Protein AF-A0A5R8K8R2-F1 (afdb_monomer_lite)

Radius of gyration: 22.3 Å; chains: 1; bounding box: 43×57×86 Å

Foldseek 3Di:
DDDDDPPPPPPPPPVDDPVADPLLVVLLCCLCVPPVLVVLLVCLLVLLCVLLVVLLVDDDVVVVVSVVVNLVSLLCSLLVVLLVCLLPLPCPVLPPVCLVVCVVVPDALLRNLVSNLVSSLVSSVVSLVSNVVSLVSCCVSPVPPSVLVVQLSVVSSVLSSLSNLQSLLSNLDDSVSSVVVVVVCVVVSVVVSVVSNVLSVVLVVQPPDPVSVVSVVVSVVVSCCVSVVSNVVSSVNSRVSVVVSSVVD

pLDDT: mean 80.62, std 13.88, range [40.22, 96.69]

Secondary structure (DSSP, 8-state):
---------------S-TTS-HHHHHHHHHHHHSHHHHHHHHHHHHHHHHHHHHHTTS-HHHHHHHHHHHHHHHHHHHHHHHHHHHHS--STTT-TTTHHHHHHTT--HHHHHHHHHHHHHHHHHHHHHHHHHHHHHHHHHH---HHHHHHHHHHHHHHHHHHHHHHHHHHTS-HHHHHHHHHHHHHHHHHHHHHHHHHHHHHHHHTTSTTHHHHHHHHHHHHHHHHHHHHHHHHHHHHHHHHHHHHH-

Sequence (249 aa):
MRKSETASTAVRGEDFGDWLSPVLVKEFRQGLRGHWFAWVFVWVSLSMAFLVGFRGLVGEEMRARLDWAYWLNMGLVLHGAPLVKGMLAIDEDLDESRLPLLRMAGYSADWLLGCKWVSMMVQAVLLGSAMLPYALARYYTGGVDLVKELMMMGWMVFGVAAVAGVANWMMTMTVSGRVVMGVLLLIFVPLFEGLLMLTVNALMAGTGGGAGLWEFLAYVAMWLVGIGVLFVFCMSVGAAKYDSNLRVS

Organism: NCBI:txid2576071

Structure (mmCIF, N/CA/C/O backbone):
data_AF-A0A5R8K8R2-F1
#
_entry.id   AF-A0A5R8K8R2-F1
#
loop_
_atom_site.group_PDB
_atom_site.id
_atom_site.type_symbol
_atom_site.label_atom_id
_atom_site.label_alt_id
_atom_site.label_comp_id
_atom_site.label_asym_id
_atom_site.label_entity_id
_atom_site.label_seq_id
_atom_site.pdbx_PDB_ins_code
_atom_site.Cartn_x
_atom_site.Cartn_y
_atom_site.Cartn_z
_atom_site.occupancy
_atom_site.B_iso_or_equiv
_atom_site.auth_seq_id
_atom_site.auth_comp_id
_atom_site.auth_asym_id
_atom_site.auth_atom_id
_atom_site.pdbx_PDB_model_num
ATOM 1 N N . MET A 1 1 ? 2.309 -34.844 58.523 1.00 41.12 1 MET A N 1
ATOM 2 C CA . MET A 1 1 ? 3.414 -34.652 57.558 1.00 41.12 1 MET A CA 1
ATOM 3 C C . MET A 1 1 ? 2.841 -34.740 56.151 1.00 41.12 1 MET A C 1
ATOM 5 O O . MET A 1 1 ? 2.582 -35.837 55.675 1.00 41.12 1 MET A O 1
ATOM 9 N N . ARG A 1 2 ? 2.518 -33.595 55.536 1.00 40.22 2 ARG A N 1
ATOM 10 C CA . ARG A 1 2 ? 1.932 -33.523 54.189 1.00 40.22 2 ARG A CA 1
ATOM 11 C C . ARG A 1 2 ? 3.048 -33.113 53.231 1.00 40.22 2 ARG A C 1
ATOM 13 O O . ARG A 1 2 ? 3.692 -32.094 53.449 1.00 40.22 2 ARG A O 1
ATOM 20 N N . LYS A 1 3 ? 3.314 -33.982 52.260 1.00 42.72 3 LYS A N 1
ATOM 21 C CA . LYS A 1 3 ? 4.352 -33.867 51.233 1.00 42.72 3 LYS A CA 1
ATOM 22 C C . LYS A 1 3 ? 4.234 -32.504 50.539 1.00 42.72 3 LYS A C 1
ATOM 24 O O . LYS A 1 3 ? 3.162 -32.163 50.051 1.00 42.72 3 LYS A O 1
ATOM 29 N N . SER A 1 4 ? 5.320 -31.741 50.536 1.00 45.06 4 SER A N 1
ATOM 30 C CA . SER A 1 4 ? 5.468 -30.515 49.759 1.00 45.06 4 SER A CA 1
ATOM 31 C C . SER A 1 4 ? 5.485 -30.871 48.274 1.00 45.06 4 SER A C 1
ATOM 33 O O . SER A 1 4 ? 6.473 -31.418 47.781 1.00 45.06 4 SER A O 1
ATOM 35 N N . GLU A 1 5 ? 4.394 -30.586 47.567 1.00 45.69 5 GLU A N 1
ATOM 36 C CA . GLU A 1 5 ? 4.410 -30.501 46.111 1.00 45.69 5 GLU A CA 1
ATOM 37 C C . GLU A 1 5 ? 5.218 -29.262 45.733 1.00 45.69 5 GLU A C 1
ATOM 39 O O . GLU A 1 5 ? 4.770 -28.122 45.837 1.00 45.69 5 GLU A O 1
ATOM 44 N N . THR A 1 6 ? 6.466 -29.504 45.350 1.00 45.81 6 THR A N 1
ATOM 45 C CA . THR A 1 6 ? 7.286 -28.568 44.596 1.00 45.81 6 THR A CA 1
ATOM 46 C C . THR A 1 6 ? 6.542 -28.236 43.311 1.00 45.81 6 THR A C 1
ATOM 48 O O . THR A 1 6 ? 6.551 -29.020 42.361 1.00 45.81 6 THR A O 1
ATOM 51 N N . ALA A 1 7 ? 5.871 -27.085 43.305 1.00 42.50 7 ALA A N 1
ATOM 52 C CA . ALA A 1 7 ? 5.387 -26.454 42.096 1.00 42.50 7 ALA A CA 1
ATOM 53 C C . ALA A 1 7 ? 6.591 -26.277 41.168 1.00 42.50 7 ALA A C 1
ATOM 55 O O . ALA A 1 7 ? 7.457 -25.434 41.394 1.00 42.50 7 ALA A O 1
ATOM 56 N N . SER A 1 8 ? 6.662 -27.127 40.146 1.00 40.44 8 SER A N 1
ATOM 57 C CA . SER A 1 8 ? 7.478 -26.886 38.971 1.00 40.44 8 SER A CA 1
ATOM 58 C C . SER A 1 8 ? 6.921 -25.617 38.335 1.00 40.44 8 SER A C 1
ATOM 60 O O . SER A 1 8 ? 5.926 -25.643 37.612 1.00 40.44 8 SER A O 1
ATOM 62 N N . THR A 1 9 ? 7.501 -24.474 38.694 1.00 46.47 9 THR A N 1
ATOM 63 C CA . THR A 1 9 ? 7.361 -23.235 37.940 1.00 46.47 9 THR A CA 1
ATOM 64 C C . THR A 1 9 ? 7.926 -23.518 36.565 1.00 46.47 9 THR A C 1
ATOM 66 O O . THR A 1 9 ? 9.137 -23.496 36.352 1.00 46.47 9 THR A O 1
ATOM 69 N N . ALA A 1 10 ? 7.016 -23.871 35.661 1.00 42.25 10 ALA A N 1
ATOM 70 C CA . ALA A 1 10 ? 7.250 -23.928 34.241 1.00 42.25 10 ALA A CA 1
ATOM 71 C C . ALA A 1 10 ? 8.020 -22.669 33.842 1.00 42.25 10 ALA A C 1
ATOM 73 O O . ALA A 1 10 ? 7.560 -21.549 34.078 1.00 42.25 10 ALA A O 1
ATOM 74 N N . VAL A 1 11 ? 9.203 -22.880 33.276 1.00 44.34 11 VAL A N 1
ATOM 75 C CA . VAL A 1 11 ? 9.961 -21.863 32.559 1.00 44.34 11 VAL A CA 1
ATOM 76 C C . VAL A 1 11 ? 9.020 -21.327 31.481 1.00 44.34 11 VAL A C 1
ATOM 78 O O . VAL A 1 11 ? 8.803 -21.966 30.453 1.00 44.34 11 VAL A O 1
ATOM 81 N N . ARG A 1 12 ? 8.365 -20.196 31.766 1.00 46.16 12 ARG A N 1
ATOM 82 C CA . ARG A 1 12 ? 7.684 -19.390 30.757 1.00 46.16 12 ARG A CA 1
ATOM 83 C C . ARG A 1 12 ? 8.790 -18.947 29.815 1.00 46.16 12 ARG A C 1
ATOM 85 O O . ARG A 1 12 ? 9.590 -18.104 30.195 1.00 46.16 12 ARG A O 1
ATOM 92 N N . GLY A 1 13 ? 8.873 -19.583 28.650 1.00 42.72 13 GLY A N 1
ATOM 93 C CA . GLY A 1 13 ? 9.779 -19.166 27.592 1.00 42.72 13 GLY A CA 1
ATOM 94 C C . GLY A 1 13 ? 9.571 -17.681 27.327 1.00 42.72 13 GLY A C 1
ATOM 95 O O . GLY A 1 13 ? 8.481 -17.259 26.933 1.00 42.72 13 GLY A O 1
ATOM 96 N N . GLU A 1 14 ? 10.602 -16.895 27.608 1.00 49.88 14 GLU A N 1
ATOM 97 C CA . GLU A 1 14 ? 10.742 -15.501 27.201 1.00 49.88 14 GLU A CA 1
ATOM 98 C C . GLU A 1 14 ? 10.943 -15.481 25.674 1.00 49.88 14 GLU A C 1
ATOM 100 O O . GLU A 1 14 ? 12.023 -15.212 25.165 1.00 49.88 14 GLU A O 1
ATOM 105 N N . ASP A 1 15 ? 9.914 -15.872 24.914 1.00 55.25 15 ASP A N 1
ATOM 106 C CA . ASP A 1 15 ? 10.028 -16.071 23.459 1.00 55.25 15 ASP A CA 1
ATOM 107 C C . ASP A 1 15 ? 10.110 -14.742 22.677 1.00 55.25 15 ASP A C 1
ATOM 109 O O . ASP A 1 15 ? 10.369 -14.742 21.474 1.00 55.25 15 ASP A O 1
ATOM 113 N N . PHE A 1 16 ? 9.891 -13.598 23.334 1.00 55.84 16 PHE A N 1
ATOM 114 C CA . PHE A 1 16 ? 10.023 -12.260 22.755 1.00 55.84 16 PHE A CA 1
ATOM 115 C C . PHE A 1 16 ? 10.649 -11.333 23.792 1.00 55.84 16 PHE A C 1
ATOM 117 O O . PHE A 1 16 ? 10.247 -11.356 24.950 1.00 55.84 16 PHE A O 1
ATOM 124 N N . GLY A 1 17 ? 11.627 -10.524 23.379 1.00 56.94 17 GLY A N 1
ATOM 125 C CA . GLY A 1 17 ? 12.256 -9.572 24.292 1.00 56.94 17 GLY A CA 1
ATOM 126 C C . GLY A 1 17 ? 11.253 -8.534 24.800 1.00 56.94 17 GLY A C 1
ATOM 127 O O . GLY A 1 17 ? 10.351 -8.136 24.062 1.00 56.94 17 GLY A O 1
ATOM 128 N N . ASP A 1 18 ? 11.471 -8.040 26.020 1.00 61.03 18 ASP A N 1
ATOM 129 C CA . ASP A 1 18 ? 10.615 -7.067 26.729 1.00 61.03 18 ASP A CA 1
ATOM 130 C C . ASP A 1 18 ? 10.337 -5.754 25.960 1.00 61.03 18 ASP A C 1
ATOM 132 O O . ASP A 1 18 ? 9.507 -4.944 26.367 1.00 61.03 18 ASP A O 1
ATOM 136 N N . TRP A 1 19 ? 11.015 -5.532 24.830 1.00 68.56 19 TRP A N 1
ATOM 137 C CA . TRP A 1 19 ? 10.848 -4.379 23.945 1.00 68.56 19 TRP A CA 1
ATOM 138 C C . TRP A 1 19 ? 9.644 -4.478 22.993 1.00 68.56 19 TRP A C 1
ATOM 140 O O . TRP A 1 19 ? 9.207 -3.455 22.465 1.00 68.56 19 TRP A O 1
ATOM 150 N N . LEU A 1 20 ? 9.096 -5.676 22.758 1.00 67.31 20 LEU A N 1
ATOM 151 C CA . LEU A 1 20 ? 7.933 -5.882 21.890 1.00 67.31 20 LEU A CA 1
ATOM 152 C C . LEU A 1 20 ? 6.682 -6.126 22.728 1.00 67.31 20 LEU A C 1
ATOM 154 O O . LEU A 1 20 ? 6.610 -7.076 23.505 1.00 67.31 20 LEU A O 1
ATOM 158 N N . SER A 1 21 ? 5.663 -5.282 22.549 1.00 78.31 21 SER A N 1
ATOM 159 C CA . SER A 1 21 ? 4.443 -5.423 23.337 1.00 78.31 21 SER A CA 1
ATOM 160 C C . SER A 1 21 ? 3.758 -6.766 23.046 1.00 78.31 21 SER A C 1
ATOM 162 O O . SER A 1 21 ? 3.665 -7.175 21.882 1.00 78.31 21 SER A O 1
ATOM 164 N N . PRO A 1 22 ? 3.222 -7.457 24.068 1.00 79.69 22 PRO A N 1
ATOM 165 C CA . PRO A 1 22 ? 2.520 -8.726 23.870 1.00 79.69 22 PRO A CA 1
ATOM 166 C C . PRO A 1 22 ? 1.362 -8.622 22.865 1.00 79.69 22 PRO A C 1
ATOM 168 O O . PRO A 1 22 ? 1.080 -9.568 22.130 1.00 79.69 22 PRO A O 1
ATOM 171 N N . VAL A 1 23 ? 0.725 -7.446 22.795 1.00 79.81 23 VAL A N 1
ATOM 172 C CA . VAL A 1 23 ? -0.330 -7.120 21.825 1.00 79.81 23 VAL A CA 1
ATOM 173 C C . VAL A 1 23 ? 0.222 -7.111 20.401 1.00 79.81 23 VAL A C 1
ATOM 175 O O . VAL A 1 23 ? -0.340 -7.765 19.526 1.00 79.81 23 VAL A O 1
ATOM 178 N N . LEU A 1 24 ? 1.354 -6.445 20.165 1.00 82.00 24 LEU A N 1
ATOM 179 C CA . LEU A 1 24 ? 1.984 -6.403 18.847 1.00 82.00 24 LEU A CA 1
ATOM 180 C C . LEU A 1 24 ? 2.445 -7.795 18.396 1.00 82.00 24 LEU A C 1
ATOM 182 O O . LEU A 1 24 ? 2.215 -8.183 17.253 1.00 82.00 24 LEU A O 1
ATOM 186 N N . VAL A 1 25 ? 3.022 -8.584 19.306 1.00 83.88 25 VAL A N 1
ATOM 187 C CA . VAL A 1 25 ? 3.425 -9.973 19.029 1.00 83.88 25 VAL A CA 1
ATOM 188 C C . VAL A 1 25 ? 2.222 -10.832 18.642 1.00 83.88 25 VAL A C 1
ATOM 190 O O . VAL A 1 25 ? 2.309 -11.639 17.710 1.00 83.88 25 VAL A O 1
ATOM 193 N N . LYS A 1 26 ? 1.090 -10.667 19.336 1.00 84.19 26 LYS A N 1
ATOM 194 C CA . LYS A 1 26 ? -0.163 -11.352 18.998 1.00 84.19 26 LYS A CA 1
ATOM 195 C C . LYS A 1 26 ? -0.625 -10.968 17.591 1.00 84.19 26 LYS A C 1
ATOM 197 O O . LYS A 1 26 ? -0.875 -11.865 16.789 1.00 84.19 26 LYS A O 1
ATOM 202 N N . GLU A 1 27 ? -0.670 -9.676 17.276 1.00 84.56 27 GLU A N 1
ATOM 203 C CA . GLU A 1 27 ? -1.100 -9.160 15.968 1.00 84.56 27 GLU A CA 1
ATOM 204 C C . GLU A 1 27 ? -0.171 -9.601 14.827 1.00 84.56 27 GLU A C 1
ATOM 206 O O . GLU A 1 27 ? -0.636 -9.973 13.747 1.00 84.56 27 GLU A O 1
ATOM 211 N N . PHE A 1 28 ? 1.146 -9.630 15.051 1.00 83.69 28 PHE A N 1
ATOM 212 C CA . PHE A 1 28 ? 2.112 -10.178 14.092 1.00 83.69 28 PHE A CA 1
ATOM 213 C C . PHE A 1 28 ? 1.885 -11.666 13.864 1.00 83.69 28 PHE A C 1
ATOM 215 O O . PHE A 1 28 ? 1.833 -12.131 12.725 1.00 83.69 28 PHE A O 1
ATOM 222 N N . ARG A 1 29 ? 1.710 -12.424 14.948 1.00 84.88 29 ARG A N 1
ATOM 223 C CA . ARG A 1 29 ? 1.473 -13.864 14.875 1.00 84.88 29 ARG A CA 1
ATOM 224 C C . ARG A 1 29 ? 0.170 -14.174 14.149 1.00 84.88 29 ARG A C 1
ATOM 226 O O . ARG A 1 29 ? 0.174 -15.049 13.291 1.00 84.88 29 ARG A O 1
ATOM 233 N N . GLN A 1 30 ? -0.915 -13.472 14.465 1.00 81.12 30 GLN A N 1
ATOM 234 C CA . GLN A 1 30 ? -2.199 -13.626 13.776 1.00 81.12 30 GLN A CA 1
ATOM 235 C C . GLN A 1 30 ? -2.087 -13.220 12.303 1.00 81.12 30 GLN A C 1
ATOM 237 O O . GLN A 1 30 ? -2.585 -13.928 11.430 1.00 81.12 30 GLN A O 1
ATOM 242 N N . GLY A 1 31 ? -1.364 -12.136 12.017 1.00 78.31 31 GLY A N 1
ATOM 243 C CA . GLY A 1 31 ? -1.109 -11.662 10.662 1.00 78.31 31 GLY A CA 1
ATOM 244 C C . GLY A 1 31 ? -0.341 -12.656 9.790 1.00 78.31 31 GLY A C 1
ATOM 245 O O . GLY A 1 31 ? -0.742 -12.882 8.652 1.00 78.31 31 GLY A O 1
ATOM 246 N N . LEU A 1 32 ? 0.721 -13.265 10.329 1.00 81.12 32 LEU A N 1
ATOM 247 C CA . LEU A 1 32 ? 1.625 -14.162 9.595 1.00 81.12 32 LEU A CA 1
ATOM 248 C C . LEU A 1 32 ? 1.179 -15.627 9.590 1.00 81.12 32 LEU A C 1
ATOM 250 O O . LEU A 1 32 ? 1.420 -16.332 8.615 1.00 81.12 32 LEU A O 1
ATOM 254 N N . ARG A 1 33 ? 0.537 -16.107 10.665 1.00 79.50 33 ARG A N 1
ATOM 255 C CA . ARG A 1 33 ? 0.021 -17.489 10.746 1.00 79.50 33 ARG A CA 1
ATOM 256 C C . ARG A 1 33 ? -1.367 -17.646 10.130 1.00 79.50 33 ARG A C 1
ATOM 258 O O . ARG A 1 33 ? -1.874 -18.763 10.054 1.00 79.50 33 ARG A O 1
ATOM 265 N N . GLY A 1 34 ? -2.001 -16.553 9.712 1.00 76.44 34 GLY A N 1
ATOM 266 C CA . GLY A 1 34 ? -3.272 -16.613 9.007 1.00 76.44 34 GLY A CA 1
ATOM 267 C C . GLY A 1 34 ? -3.107 -17.305 7.655 1.00 76.44 34 GLY A C 1
ATOM 268 O O . GLY A 1 34 ? -2.309 -16.866 6.830 1.00 76.44 34 GLY A O 1
ATOM 269 N N . HIS A 1 35 ? -3.914 -18.337 7.393 1.00 80.19 35 HIS A N 1
ATOM 270 C CA . HIS A 1 35 ? -3.960 -19.018 6.091 1.00 80.19 35 HIS A CA 1
ATOM 271 C C . HIS A 1 35 ? -4.152 -18.028 4.928 1.00 80.19 35 HIS A C 1
ATOM 273 O O . HIS A 1 35 ? -3.597 -18.223 3.854 1.00 80.19 35 HIS A O 1
ATOM 279 N N . TRP A 1 36 ? -4.872 -16.924 5.165 1.00 82.19 36 TRP A N 1
ATOM 280 C CA . TRP A 1 36 ? -5.017 -15.817 4.218 1.00 82.19 36 TRP A CA 1
ATOM 281 C C . TRP A 1 36 ? -3.675 -15.251 3.732 1.00 82.19 36 TRP A C 1
ATOM 283 O O . TRP A 1 36 ? -3.477 -15.097 2.531 1.00 82.19 36 TRP A O 1
ATOM 293 N N . PHE A 1 37 ? -2.736 -14.970 4.642 1.00 85.25 37 PHE A N 1
ATOM 294 C CA . PHE A 1 37 ? -1.440 -14.405 4.265 1.00 85.25 37 PHE A CA 1
ATOM 295 C C . PHE A 1 37 ? -0.624 -15.395 3.431 1.00 85.25 37 PHE A C 1
ATOM 297 O O . PHE A 1 37 ? -0.046 -15.005 2.422 1.00 85.25 37 PHE A O 1
ATOM 304 N N . ALA A 1 38 ? -0.645 -16.681 3.796 1.00 89.50 38 ALA A N 1
ATOM 305 C CA . ALA A 1 38 ? 0.006 -17.727 3.013 1.00 89.50 38 ALA A CA 1
ATOM 306 C C . ALA A 1 38 ? -0.551 -17.800 1.579 1.00 89.50 38 ALA A C 1
ATOM 308 O O . ALA A 1 38 ? 0.225 -17.860 0.627 1.00 89.50 38 ALA A O 1
ATOM 309 N N . TRP A 1 39 ? -1.876 -17.717 1.407 1.00 90.94 39 TRP A N 1
ATOM 310 C CA . TRP A 1 39 ? -2.501 -17.684 0.080 1.00 90.94 39 TRP A CA 1
ATOM 311 C C . TRP A 1 39 ? -2.089 -16.461 -0.741 1.00 90.94 39 TRP A C 1
ATOM 313 O O . TRP A 1 39 ? -1.735 -16.612 -1.908 1.00 90.94 39 TRP A O 1
ATOM 323 N N . VAL A 1 40 ? -2.082 -15.267 -0.138 1.00 91.69 40 VAL A N 1
ATOM 324 C CA . VAL A 1 40 ? -1.637 -14.033 -0.811 1.00 91.69 40 VAL A CA 1
ATOM 325 C C . VAL A 1 40 ? -0.162 -14.120 -1.205 1.00 91.69 40 VAL A C 1
ATOM 327 O O . VAL A 1 40 ? 0.199 -13.738 -2.317 1.00 91.69 40 VAL A O 1
ATOM 330 N N . PHE A 1 41 ? 0.685 -14.660 -0.328 1.00 91.75 41 PHE A N 1
ATOM 331 C CA . PHE A 1 41 ? 2.112 -14.830 -0.590 1.00 91.75 41 PHE A CA 1
ATOM 332 C C . PHE A 1 41 ? 2.360 -15.786 -1.764 1.00 91.75 41 PHE A C 1
ATOM 334 O O . PHE A 1 41 ? 3.065 -15.438 -2.709 1.00 91.75 41 PHE A O 1
ATOM 341 N N . VAL A 1 42 ? 1.716 -16.959 -1.753 1.00 94.38 42 VAL A N 1
ATOM 342 C CA . VAL A 1 42 ? 1.799 -17.933 -2.853 1.00 94.38 42 VAL A CA 1
ATOM 343 C C . VAL A 1 42 ? 1.265 -17.335 -4.155 1.00 94.38 42 VAL A C 1
ATOM 345 O O . VAL A 1 42 ? 1.894 -17.493 -5.202 1.00 94.38 42 VAL A O 1
ATOM 348 N N . TRP A 1 43 ? 0.144 -16.612 -4.100 1.00 94.19 43 TRP A N 1
ATOM 349 C CA . TRP A 1 43 ? -0.417 -15.920 -5.260 1.00 94.19 43 TRP A CA 1
ATOM 350 C C . TRP A 1 43 ? 0.569 -14.916 -5.862 1.00 94.19 43 TRP A C 1
ATOM 352 O O . TRP A 1 43 ? 0.777 -14.927 -7.076 1.00 94.19 43 TRP A O 1
ATOM 362 N N . VAL A 1 44 ? 1.210 -14.081 -5.037 1.00 94.25 44 VAL A N 1
ATOM 363 C CA . VAL A 1 44 ? 2.242 -13.132 -5.490 1.00 94.25 44 VAL A CA 1
ATOM 364 C C . VAL A 1 44 ? 3.381 -13.859 -6.171 1.00 94.25 44 VAL A C 1
ATOM 366 O O . VAL A 1 44 ? 3.707 -13.528 -7.306 1.00 94.25 44 VAL A O 1
ATOM 369 N N . SER A 1 45 ? 3.958 -14.870 -5.524 1.00 94.94 45 SER A N 1
ATOM 370 C CA . SER A 1 45 ? 5.111 -15.574 -6.085 1.00 94.94 45 SER A CA 1
ATOM 371 C C . SER A 1 45 ? 4.777 -16.242 -7.421 1.00 94.94 45 SER A C 1
ATOM 373 O O . SER A 1 45 ? 5.543 -16.129 -8.378 1.00 94.94 45 SER A O 1
ATOM 375 N N . LEU A 1 46 ? 3.618 -16.902 -7.523 1.00 96.69 46 LEU A N 1
ATOM 376 C CA . LEU A 1 46 ? 3.203 -17.572 -8.757 1.00 96.69 46 LEU A CA 1
ATOM 377 C C . LEU A 1 46 ? 2.845 -16.579 -9.864 1.00 96.69 46 LEU A C 1
ATOM 379 O O . LEU A 1 46 ? 3.297 -16.742 -10.996 1.00 96.69 46 LEU A O 1
ATOM 383 N N . SER A 1 47 ? 2.060 -15.545 -9.553 1.00 96.19 47 SER A N 1
ATOM 384 C CA . SER A 1 47 ? 1.651 -14.553 -10.553 1.00 96.19 47 SER A CA 1
ATOM 385 C C . SER A 1 47 ? 2.834 -13.722 -11.050 1.00 96.19 47 SER A C 1
ATOM 387 O O . SER A 1 47 ? 2.954 -13.515 -12.255 1.00 96.19 47 SER A O 1
ATOM 389 N N . MET A 1 48 ? 3.766 -13.339 -10.174 1.00 95.38 48 MET A N 1
ATOM 390 C CA . MET A 1 48 ? 4.998 -12.644 -10.561 1.00 95.38 48 MET A CA 1
ATOM 391 C C . MET A 1 48 ? 5.914 -13.532 -11.404 1.00 95.38 48 MET A C 1
ATOM 393 O O . MET A 1 48 ? 6.396 -13.092 -12.449 1.00 95.38 48 MET A O 1
ATOM 397 N N . ALA A 1 49 ? 6.105 -14.796 -11.007 1.00 94.69 49 ALA A N 1
ATOM 398 C CA . ALA A 1 49 ? 6.879 -15.754 -11.796 1.00 94.69 49 ALA A CA 1
ATOM 399 C C . ALA A 1 49 ? 6.282 -15.937 -13.195 1.00 94.69 49 ALA A C 1
ATOM 40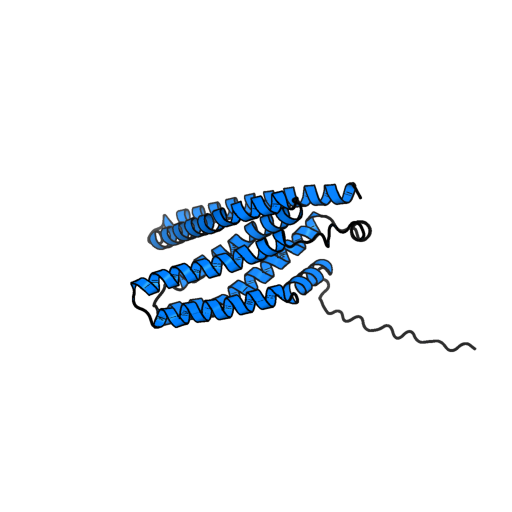1 O O . ALA A 1 49 ? 7.014 -15.930 -14.185 1.00 94.69 49 ALA A O 1
ATOM 402 N N . PHE A 1 50 ? 4.956 -16.049 -13.282 1.00 95.25 50 PHE A N 1
ATOM 403 C CA . PHE A 1 50 ? 4.246 -16.177 -14.547 1.00 95.25 50 PHE A CA 1
ATOM 404 C C . PHE A 1 50 ? 4.408 -14.929 -15.424 1.00 95.25 50 PHE A C 1
ATOM 406 O O . PHE A 1 50 ? 4.796 -15.050 -16.585 1.00 95.25 50 PHE A O 1
ATOM 413 N N . LEU A 1 51 ? 4.170 -13.734 -14.874 1.00 94.50 51 LEU A N 1
ATOM 414 C CA . LEU A 1 51 ? 4.256 -12.477 -15.621 1.00 94.50 51 LEU A CA 1
ATOM 415 C C . LEU A 1 51 ? 5.673 -12.223 -16.146 1.00 94.50 51 LEU A C 1
ATOM 417 O O . LEU A 1 51 ? 5.837 -11.902 -17.322 1.00 94.50 51 LEU A O 1
ATOM 421 N N . VAL A 1 52 ? 6.698 -12.414 -15.312 1.00 93.56 52 VAL A N 1
ATOM 422 C CA . VAL A 1 52 ? 8.096 -12.212 -15.720 1.00 93.56 52 VAL A CA 1
ATOM 423 C C . VAL A 1 52 ? 8.575 -13.312 -16.666 1.00 93.56 52 VAL A C 1
ATOM 425 O O . VAL A 1 52 ? 9.246 -13.011 -17.653 1.00 93.56 52 VAL A O 1
ATOM 428 N N . GLY A 1 53 ? 8.208 -14.571 -16.415 1.00 91.81 53 GLY A N 1
ATOM 429 C CA . GLY A 1 53 ? 8.580 -15.689 -17.281 1.00 91.81 53 GLY A CA 1
ATOM 430 C C . GLY A 1 53 ? 7.986 -15.558 -18.683 1.00 91.81 53 GLY A C 1
ATOM 431 O O . GLY A 1 53 ? 8.699 -15.690 -19.676 1.00 91.81 53 GLY A O 1
ATOM 432 N N . PHE A 1 54 ? 6.695 -15.227 -18.777 1.00 92.00 54 PHE A N 1
ATOM 433 C CA . PHE A 1 54 ? 6.010 -15.089 -20.063 1.00 92.00 54 PHE A CA 1
ATOM 434 C C . PHE A 1 54 ? 6.471 -13.853 -20.841 1.00 92.00 54 PHE A C 1
ATOM 436 O O . PHE A 1 54 ? 6.546 -13.880 -22.068 1.00 92.00 54 PHE A O 1
ATOM 443 N N . ARG A 1 55 ? 6.871 -12.788 -20.137 1.00 91.25 55 ARG A N 1
ATOM 444 C CA . ARG A 1 55 ? 7.424 -11.570 -20.740 1.00 91.25 55 ARG A CA 1
ATOM 445 C C . ARG A 1 55 ? 8.635 -11.831 -21.638 1.00 91.25 55 ARG A C 1
ATOM 447 O O . ARG A 1 55 ? 8.790 -11.140 -22.639 1.00 91.25 55 ARG A O 1
ATOM 454 N N . GLY A 1 56 ? 9.473 -12.815 -21.306 1.00 85.56 56 GLY A N 1
ATOM 455 C CA . GLY A 1 56 ? 10.645 -13.182 -22.110 1.00 85.56 56 GLY A CA 1
ATOM 456 C C . GLY A 1 56 ? 10.329 -13.951 -23.398 1.00 85.56 56 GLY A C 1
ATOM 457 O O . GLY A 1 56 ? 11.212 -14.112 -24.233 1.00 85.56 56 GLY A O 1
ATOM 458 N N . LEU A 1 57 ? 9.092 -14.430 -23.564 1.00 89.50 57 LEU A N 1
ATOM 459 C CA . LEU A 1 57 ? 8.678 -15.299 -24.673 1.00 89.50 57 LEU A CA 1
ATOM 460 C C . LEU A 1 57 ? 7.815 -14.583 -25.722 1.00 89.50 57 LEU A C 1
ATOM 462 O O . LEU A 1 57 ? 7.461 -15.181 -26.736 1.00 89.50 57 LEU A O 1
ATOM 466 N N . VAL A 1 58 ? 7.439 -13.327 -25.474 1.00 91.56 58 VAL A N 1
ATOM 467 C CA . VAL A 1 58 ? 6.469 -12.586 -26.290 1.00 91.56 58 VAL A CA 1
ATOM 468 C C . VAL A 1 58 ? 7.099 -11.399 -27.020 1.00 91.56 58 VAL A C 1
ATOM 470 O O . VAL A 1 58 ? 8.156 -10.903 -26.641 1.00 91.56 58 VAL A O 1
ATOM 473 N N . GLY A 1 59 ? 6.417 -10.917 -28.064 1.00 89.44 59 GLY A N 1
ATOM 474 C CA . GLY A 1 59 ? 6.799 -9.699 -28.785 1.00 89.44 59 GLY A CA 1
ATOM 475 C C . GLY A 1 59 ? 6.491 -8.400 -28.025 1.00 89.44 59 GLY A C 1
ATOM 476 O O . GLY A 1 59 ? 5.782 -8.399 -27.017 1.00 89.44 59 GLY A O 1
ATOM 477 N N . GLU A 1 60 ? 6.989 -7.279 -28.555 1.00 87.25 60 GLU A N 1
ATOM 478 C CA . GLU A 1 60 ? 6.957 -5.940 -27.933 1.00 87.25 60 GLU A CA 1
ATOM 479 C C . GLU A 1 60 ? 5.561 -5.474 -27.479 1.00 87.25 60 GLU A C 1
ATOM 481 O O . GLU A 1 60 ? 5.397 -4.996 -26.357 1.00 87.25 60 GLU A O 1
ATOM 486 N N . GLU A 1 61 ? 4.521 -5.655 -28.301 1.00 88.81 61 GLU A N 1
ATOM 487 C CA . GLU A 1 61 ? 3.165 -5.207 -27.943 1.00 88.81 61 GLU A CA 1
ATOM 488 C C . GLU A 1 61 ? 2.630 -5.935 -26.698 1.00 88.81 61 GLU A C 1
ATOM 490 O O . GLU A 1 61 ? 2.086 -5.323 -25.776 1.00 88.81 61 GLU A O 1
ATOM 495 N N . MET A 1 62 ? 2.808 -7.257 -26.646 1.00 91.19 62 MET A N 1
ATOM 496 C CA . MET A 1 62 ? 2.362 -8.063 -25.511 1.00 91.19 62 MET A CA 1
ATOM 497 C C . MET A 1 62 ? 3.230 -7.809 -24.277 1.00 91.19 62 MET A C 1
ATOM 499 O O . MET A 1 62 ? 2.724 -7.804 -23.156 1.00 91.19 62 MET A O 1
ATOM 503 N N . ARG A 1 63 ? 4.522 -7.536 -24.470 1.00 89.75 63 ARG A N 1
ATOM 504 C CA . ARG A 1 63 ? 5.452 -7.183 -23.398 1.00 89.75 63 ARG A CA 1
ATOM 505 C C . ARG A 1 63 ? 5.012 -5.930 -22.642 1.00 89.75 63 ARG A C 1
ATOM 507 O O . ARG A 1 63 ? 4.986 -5.964 -21.415 1.00 89.75 63 ARG A O 1
ATOM 514 N N . ALA A 1 64 ? 4.564 -4.887 -23.342 1.00 89.44 64 ALA A N 1
ATOM 515 C CA . ALA A 1 64 ? 4.013 -3.688 -22.703 1.00 89.44 64 ALA A CA 1
ATOM 516 C C . ALA A 1 64 ? 2.760 -3.991 -21.855 1.00 89.44 64 ALA A C 1
ATOM 518 O O . ALA A 1 64 ? 2.605 -3.463 -20.752 1.00 89.44 64 ALA A O 1
ATOM 519 N N . ARG A 1 65 ? 1.881 -4.886 -22.331 1.00 91.06 65 ARG A N 1
ATOM 520 C CA . ARG A 1 65 ? 0.691 -5.323 -21.573 1.00 91.06 65 ARG A CA 1
ATOM 521 C C . ARG A 1 65 ? 1.066 -6.119 -20.321 1.00 91.06 65 ARG A C 1
ATOM 523 O O . ARG A 1 65 ? 0.451 -5.924 -19.276 1.00 91.06 65 ARG A O 1
ATOM 530 N N . LEU A 1 66 ? 2.076 -6.984 -20.410 1.00 92.69 66 LEU A N 1
ATOM 531 C CA . LEU A 1 66 ? 2.602 -7.731 -19.262 1.00 92.69 66 LEU A CA 1
ATOM 532 C C . LEU A 1 66 ? 3.301 -6.814 -18.256 1.00 92.69 66 LEU A C 1
ATOM 534 O O . LEU A 1 66 ? 3.157 -7.020 -17.055 1.00 92.69 66 LEU A O 1
ATOM 538 N N . ASP A 1 67 ? 4.000 -5.781 -18.728 1.00 91.00 67 ASP A N 1
ATOM 539 C CA . ASP A 1 67 ? 4.607 -4.766 -17.867 1.00 91.00 67 ASP A CA 1
ATOM 540 C C . ASP A 1 67 ? 3.532 -3.985 -17.095 1.00 91.00 67 ASP A C 1
ATOM 542 O O . ASP A 1 67 ? 3.673 -3.778 -15.891 1.00 91.00 67 ASP A O 1
ATOM 546 N N . TRP A 1 68 ? 2.425 -3.617 -17.745 1.00 89.75 68 TRP A N 1
ATOM 547 C CA . TRP A 1 68 ? 1.274 -3.023 -17.060 1.00 89.75 68 TRP A CA 1
ATOM 548 C C . TRP A 1 68 ? 0.630 -3.994 -16.058 1.00 89.75 68 TRP A C 1
ATOM 550 O O . TRP A 1 68 ? 0.376 -3.617 -14.914 1.00 89.75 68 TRP A O 1
ATOM 560 N N . ALA A 1 69 ? 0.419 -5.255 -16.449 1.00 92.62 69 ALA A N 1
ATOM 561 C CA . ALA A 1 69 ? -0.162 -6.278 -15.580 1.00 92.62 69 ALA A CA 1
ATOM 562 C C . ALA A 1 69 ? 0.722 -6.590 -14.359 1.00 92.62 69 ALA A C 1
ATOM 564 O O . ALA A 1 69 ? 0.193 -6.854 -13.281 1.00 92.62 69 ALA A O 1
ATOM 565 N N . TYR A 1 70 ? 2.049 -6.522 -14.506 1.00 93.38 70 TYR A N 1
ATOM 566 C CA . TYR A 1 70 ? 3.014 -6.630 -13.411 1.00 93.38 70 TYR A CA 1
ATOM 567 C C . TYR A 1 70 ? 2.791 -5.536 -12.367 1.00 93.38 70 TYR A C 1
ATOM 569 O O . TYR A 1 70 ? 2.575 -5.842 -11.194 1.00 93.38 70 TYR A O 1
ATOM 577 N N . TRP A 1 71 ? 2.772 -4.271 -12.795 1.00 92.00 71 TRP A N 1
ATOM 578 C CA . TRP A 1 71 ? 2.567 -3.145 -11.882 1.00 92.00 71 TRP A CA 1
ATOM 579 C C . TRP A 1 71 ? 1.176 -3.173 -11.248 1.00 92.00 71 TRP A C 1
ATOM 581 O O . TRP A 1 71 ? 1.049 -2.938 -10.047 1.00 92.00 71 TRP A O 1
ATOM 591 N N . LEU A 1 72 ? 0.148 -3.541 -12.019 1.00 91.06 72 LEU A N 1
ATOM 592 C CA . LEU A 1 72 ? -1.207 -3.704 -11.501 1.00 91.06 72 LEU A CA 1
ATOM 593 C C . LEU A 1 72 ? -1.286 -4.814 -10.448 1.00 91.06 72 LEU A C 1
ATOM 595 O O . LEU A 1 72 ? -1.883 -4.599 -9.398 1.00 91.06 72 LEU A O 1
ATOM 599 N N . ASN A 1 73 ? -0.702 -5.988 -10.706 1.00 93.25 73 ASN A N 1
ATOM 600 C CA . ASN A 1 73 ? -0.697 -7.096 -9.749 1.00 93.25 73 ASN A CA 1
ATOM 601 C C . ASN A 1 73 ? 0.016 -6.695 -8.454 1.00 93.25 73 ASN A C 1
ATOM 603 O O . ASN A 1 73 ? -0.515 -6.928 -7.369 1.00 93.25 73 ASN A O 1
ATOM 607 N N . MET A 1 74 ? 1.169 -6.034 -8.569 1.00 93.00 74 MET A N 1
ATOM 608 C CA . MET A 1 74 ? 1.920 -5.566 -7.411 1.00 93.00 74 MET A CA 1
ATOM 609 C C . MET A 1 74 ? 1.127 -4.549 -6.583 1.00 93.00 74 MET A C 1
ATOM 611 O O . MET A 1 74 ? 0.959 -4.748 -5.378 1.00 93.00 74 MET A O 1
ATOM 615 N N . GLY A 1 75 ? 0.583 -3.511 -7.226 1.00 91.69 75 GLY A N 1
ATOM 616 C CA . GLY A 1 75 ? -0.244 -2.504 -6.561 1.00 91.69 75 GLY A CA 1
ATOM 617 C C . GLY A 1 75 ? -1.495 -3.118 -5.930 1.00 91.69 75 GLY A C 1
ATOM 618 O O . GLY A 1 75 ? -1.813 -2.825 -4.777 1.00 91.69 75 GLY A O 1
ATOM 619 N N . LEU A 1 76 ? -2.160 -4.039 -6.636 1.00 90.38 76 LEU A N 1
ATOM 620 C CA . LEU A 1 76 ? -3.338 -4.749 -6.137 1.00 90.38 76 LEU A CA 1
ATOM 621 C C . LEU A 1 76 ? -3.018 -5.577 -4.895 1.00 90.38 76 LEU A C 1
ATOM 623 O O . LEU A 1 76 ? -3.817 -5.589 -3.965 1.00 90.38 76 LEU A O 1
ATOM 627 N N . VAL A 1 77 ? -1.884 -6.272 -4.849 1.00 92.62 77 VAL A N 1
ATOM 628 C CA . VAL A 1 77 ? -1.554 -7.090 -3.678 1.00 92.62 77 VAL A CA 1
ATOM 629 C C . VAL A 1 77 ? -1.106 -6.221 -2.504 1.00 92.62 77 VAL A C 1
ATOM 631 O O . VAL A 1 77 ? -1.623 -6.397 -1.398 1.00 92.62 77 VAL A O 1
ATOM 634 N N . LEU A 1 78 ? -0.195 -5.271 -2.731 1.00 93.44 78 LEU A N 1
ATOM 635 C CA . LEU A 1 78 ? 0.333 -4.414 -1.665 1.00 93.44 78 LEU A CA 1
ATOM 636 C C . LEU A 1 78 ? -0.764 -3.561 -1.020 1.00 93.44 78 LEU A C 1
ATOM 638 O O . LEU A 1 78 ? -0.846 -3.498 0.207 1.00 93.44 78 LEU A O 1
ATOM 642 N N . HIS A 1 79 ? -1.643 -2.963 -1.825 1.00 91.94 79 HIS A N 1
ATOM 643 C CA . HIS A 1 79 ? -2.723 -2.116 -1.322 1.00 91.94 79 HIS A CA 1
ATOM 644 C C . HIS A 1 79 ? -4.000 -2.903 -1.020 1.00 91.94 79 HIS A C 1
ATOM 646 O O . HIS A 1 79 ? -4.700 -2.596 -0.059 1.00 91.94 79 HIS A O 1
ATOM 652 N N . GLY A 1 80 ? -4.308 -3.956 -1.776 1.00 89.88 80 GLY A N 1
ATOM 653 C CA . GLY A 1 80 ? -5.519 -4.749 -1.572 1.00 89.88 80 GLY A CA 1
ATOM 654 C C . GLY A 1 80 ? -5.483 -5.602 -0.307 1.00 89.88 80 GLY A C 1
ATOM 655 O O . GLY A 1 80 ? -6.514 -5.737 0.347 1.00 89.88 80 GLY A O 1
ATOM 656 N N . ALA A 1 81 ? -4.328 -6.139 0.101 1.00 89.44 81 ALA A N 1
ATOM 657 C CA . ALA A 1 81 ? -4.255 -6.983 1.296 1.00 89.44 81 ALA A CA 1
ATOM 658 C C . ALA A 1 81 ? -4.687 -6.251 2.592 1.00 89.44 81 ALA A C 1
ATOM 660 O O . ALA A 1 81 ? -5.526 -6.801 3.315 1.00 89.44 81 ALA A O 1
ATOM 661 N N . PRO A 1 82 ? -4.212 -5.022 2.891 1.00 89.25 82 PRO A N 1
ATOM 662 C CA . PRO A 1 82 ? -4.753 -4.206 3.979 1.00 89.25 82 PRO A CA 1
ATOM 663 C C . PRO A 1 82 ? -6.259 -3.941 3.852 1.00 89.25 82 PRO A C 1
ATOM 665 O O . PRO A 1 82 ? -6.981 -4.048 4.840 1.00 89.25 82 PRO A O 1
ATOM 668 N N . LEU A 1 83 ? -6.759 -3.652 2.646 1.00 87.06 83 LEU A N 1
ATOM 669 C CA . LEU A 1 83 ? -8.176 -3.336 2.431 1.00 87.06 83 LEU A CA 1
ATOM 670 C C . LEU A 1 83 ? -9.089 -4.526 2.663 1.00 87.06 83 LEU A C 1
ATOM 672 O O . LEU A 1 83 ? -10.089 -4.402 3.366 1.00 87.06 83 LEU A O 1
ATOM 676 N N . VAL A 1 84 ? -8.717 -5.693 2.141 1.00 85.75 84 VAL A N 1
ATOM 677 C CA . VAL A 1 84 ? -9.441 -6.938 2.394 1.00 85.75 84 VAL A CA 1
ATOM 678 C C . VAL A 1 84 ? -9.491 -7.208 3.895 1.00 85.75 84 VAL A C 1
ATOM 680 O O . VAL A 1 84 ? -10.548 -7.556 4.409 1.00 85.75 84 VAL A O 1
ATOM 683 N N . LYS A 1 85 ? -8.398 -6.966 4.627 1.00 82.81 85 LYS A N 1
ATOM 684 C CA . LYS A 1 85 ? -8.403 -7.070 6.093 1.00 82.81 85 LYS A CA 1
ATOM 685 C C . LYS A 1 85 ? -9.327 -6.058 6.763 1.00 82.81 85 LYS A C 1
ATOM 687 O O . LYS A 1 85 ? -10.033 -6.436 7.687 1.00 82.81 85 LYS A O 1
ATOM 692 N N . GLY A 1 86 ? -9.358 -4.809 6.303 1.00 79.88 86 GLY A N 1
ATOM 693 C CA . GLY A 1 86 ? -10.300 -3.800 6.799 1.00 79.88 86 GLY A CA 1
ATOM 694 C C . GLY A 1 86 ? -11.765 -4.167 6.529 1.00 79.88 86 GLY A C 1
ATOM 695 O O . GLY A 1 86 ? -12.626 -3.946 7.377 1.00 79.88 86 GLY A O 1
ATOM 696 N N . MET A 1 87 ? -12.055 -4.777 5.376 1.00 78.56 87 MET A N 1
ATOM 697 C CA . MET A 1 87 ? -13.400 -5.232 4.997 1.00 78.56 87 MET A CA 1
ATOM 698 C C . MET A 1 87 ? -13.840 -6.473 5.780 1.00 78.56 87 MET A C 1
ATOM 700 O O . MET A 1 87 ? -14.978 -6.531 6.246 1.00 78.56 87 MET A O 1
ATOM 704 N N . LEU A 1 88 ? -12.934 -7.445 5.924 1.00 75.50 88 LEU A N 1
ATOM 705 C CA . LEU A 1 88 ? -13.150 -8.728 6.596 1.00 75.50 88 LEU A CA 1
ATOM 706 C C . LEU A 1 88 ? -12.854 -8.684 8.097 1.00 75.50 88 LEU A C 1
ATOM 708 O O . LEU A 1 88 ? -12.862 -9.733 8.737 1.00 75.50 88 LEU A O 1
ATOM 712 N N . ALA A 1 89 ? -12.592 -7.506 8.669 1.00 68.88 89 ALA A N 1
ATOM 713 C CA . ALA A 1 89 ? -12.542 -7.321 10.111 1.00 68.88 89 ALA A CA 1
ATOM 714 C C . ALA A 1 89 ? -13.948 -7.563 10.678 1.00 68.88 89 ALA A C 1
ATOM 716 O O . ALA A 1 89 ? -14.759 -6.650 10.832 1.00 68.88 89 ALA A O 1
ATOM 717 N N . ILE A 1 90 ? -14.268 -8.833 10.899 1.00 53.34 90 ILE A N 1
ATOM 718 C CA . ILE A 1 90 ? -15.458 -9.277 11.609 1.00 53.34 90 ILE A CA 1
ATOM 719 C C . ILE A 1 90 ? -15.127 -9.060 13.075 1.00 53.34 90 ILE A C 1
ATOM 721 O O . ILE A 1 90 ? -14.491 -9.927 13.650 1.00 53.34 90 ILE A O 1
ATOM 725 N N . ASP A 1 91 ? -15.429 -7.865 13.588 1.00 54.41 91 ASP A N 1
ATOM 726 C CA . ASP A 1 91 ? -15.718 -7.468 14.976 1.00 54.41 91 ASP A CA 1
ATOM 727 C C . ASP A 1 91 ? -15.055 -8.239 16.149 1.00 54.41 91 ASP A C 1
ATOM 729 O O . ASP A 1 91 ? -15.525 -8.137 17.270 1.00 54.41 91 ASP A O 1
ATOM 733 N N . GLU A 1 92 ? -13.937 -8.954 15.981 1.00 55.22 92 GLU A N 1
ATOM 734 C CA . GLU A 1 92 ? -13.297 -9.766 17.036 1.00 55.22 92 GLU A CA 1
ATOM 735 C C . GLU A 1 92 ? -12.758 -8.904 18.186 1.00 55.22 92 GLU A C 1
ATOM 737 O O . GLU A 1 92 ? -12.550 -9.409 19.294 1.00 55.22 92 GLU A O 1
ATOM 742 N N . ASP A 1 93 ? -12.529 -7.617 17.904 1.00 53.75 93 ASP A N 1
ATOM 743 C CA . ASP A 1 93 ? -12.133 -6.589 18.867 1.00 53.75 93 ASP A CA 1
ATOM 744 C C . ASP A 1 93 ? -13.300 -5.691 19.307 1.00 53.75 93 ASP A C 1
ATOM 746 O O . ASP A 1 93 ? -13.177 -5.007 20.317 1.00 53.75 93 ASP A O 1
ATOM 750 N N . LEU A 1 94 ? -14.423 -5.701 18.575 1.00 55.25 94 LEU A N 1
ATOM 751 C CA . LEU A 1 94 ? -15.685 -5.045 18.951 1.00 55.25 94 LEU A CA 1
ATOM 752 C C . LEU A 1 94 ? -16.673 -6.024 19.601 1.00 55.25 94 LEU A C 1
ATOM 754 O O . LEU A 1 94 ? -17.793 -5.642 19.927 1.00 55.25 94 LEU A O 1
ATOM 758 N N . ASP A 1 95 ? -16.253 -7.273 19.797 1.00 57.72 95 ASP A N 1
ATOM 759 C CA . ASP A 1 95 ? -16.978 -8.274 20.554 1.00 57.72 95 ASP A CA 1
ATOM 760 C C . ASP A 1 95 ? -17.138 -7.749 21.986 1.00 57.72 95 ASP A C 1
ATOM 762 O O . ASP A 1 95 ? -16.167 -7.582 22.735 1.00 57.72 95 ASP A O 1
ATOM 766 N N . GLU A 1 96 ? -18.390 -7.463 22.339 1.00 52.81 96 GLU A N 1
ATOM 767 C CA . GLU A 1 96 ? -18.833 -6.885 23.610 1.00 52.81 96 GLU A CA 1
ATOM 768 C C . GLU A 1 96 ? -18.265 -7.649 24.818 1.00 52.81 96 GLU A C 1
ATOM 770 O O . GLU A 1 96 ? -18.030 -7.076 25.881 1.00 52.81 96 GLU A O 1
ATOM 775 N N . SER A 1 97 ? -17.946 -8.937 24.638 1.00 54.47 97 SER A N 1
ATOM 776 C CA . SER A 1 97 ? -17.347 -9.795 25.664 1.00 54.47 97 SER A CA 1
ATOM 777 C C . SER A 1 97 ? -15.871 -9.500 25.977 1.00 54.47 97 SER A C 1
ATOM 779 O O . SER A 1 97 ? -15.390 -9.859 27.056 1.00 54.47 97 SER A O 1
ATOM 781 N N . ARG A 1 98 ? -15.129 -8.847 25.071 1.00 58.72 98 ARG A N 1
ATOM 782 C CA . ARG A 1 98 ? -13.680 -8.578 25.199 1.00 58.72 98 ARG A CA 1
ATOM 783 C C . ARG A 1 98 ? -13.349 -7.124 25.513 1.00 58.72 98 ARG A C 1
ATOM 785 O O . ARG A 1 98 ? -12.276 -6.860 26.065 1.00 58.72 98 ARG A O 1
ATOM 792 N N . LEU A 1 99 ? -14.260 -6.197 25.223 1.00 61.47 99 LEU A N 1
ATOM 793 C CA . LEU A 1 99 ? -14.094 -4.770 25.520 1.00 61.47 99 LEU A CA 1
ATOM 794 C C . LEU A 1 99 ? -13.824 -4.498 27.020 1.00 61.47 99 LEU A C 1
ATOM 796 O O . LEU A 1 99 ? -12.888 -3.747 27.319 1.00 61.47 99 LEU A O 1
ATOM 800 N N . PRO A 1 100 ? -14.504 -5.159 27.985 1.00 59.56 100 PRO A N 1
ATOM 801 C CA . PRO A 1 100 ? -14.221 -4.961 29.409 1.00 59.56 100 PRO A CA 1
ATOM 802 C C . PRO A 1 100 ? -12.834 -5.475 29.823 1.00 59.56 100 PRO A C 1
ATOM 804 O O . PRO A 1 100 ? -12.166 -4.853 30.646 1.00 59.56 100 PRO A O 1
ATOM 807 N N . LEU A 1 101 ? -12.368 -6.578 29.222 1.00 63.47 101 LEU A N 1
ATOM 808 C CA . LEU A 1 101 ? -11.040 -7.157 29.471 1.00 63.47 101 LEU A CA 1
ATOM 809 C C . LEU A 1 101 ? -9.918 -6.243 28.962 1.00 63.47 101 LEU A C 1
ATOM 811 O O . LEU A 1 101 ? -8.918 -6.052 29.655 1.00 63.47 101 LEU A O 1
ATOM 815 N N . LEU A 1 102 ? -10.095 -5.639 27.782 1.00 66.25 102 LEU A N 1
ATOM 816 C CA . LEU A 1 102 ? -9.152 -4.658 27.235 1.00 66.25 102 LEU A CA 1
ATOM 817 C C . LEU A 1 102 ? -9.101 -3.383 28.088 1.00 66.25 102 LEU A C 1
ATOM 819 O O . LEU A 1 102 ? -8.017 -2.848 28.328 1.00 66.25 102 LEU A O 1
ATOM 823 N N . ARG A 1 103 ? -10.253 -2.944 28.611 1.00 64.62 103 ARG A N 1
ATOM 824 C CA . ARG A 1 103 ? -10.351 -1.788 29.510 1.00 64.62 103 ARG A CA 1
ATOM 825 C C . ARG A 1 103 ? -9.691 -2.047 30.864 1.00 64.62 103 ARG A C 1
ATOM 827 O O . ARG A 1 103 ? -8.966 -1.185 31.354 1.00 64.62 103 ARG A O 1
ATOM 834 N N . MET A 1 104 ? -9.883 -3.233 31.447 1.00 62.12 104 MET A N 1
ATOM 835 C CA . MET A 1 104 ? -9.208 -3.627 32.693 1.00 62.12 104 MET A CA 1
ATOM 836 C C . MET A 1 104 ? -7.688 -3.754 32.526 1.00 62.12 104 MET A C 1
ATOM 838 O O . MET A 1 104 ? -6.954 -3.538 33.487 1.00 62.12 104 MET A O 1
ATOM 842 N N . ALA A 1 105 ? -7.209 -4.054 31.316 1.00 69.38 105 ALA A N 1
ATOM 843 C CA . ALA A 1 105 ? -5.784 -4.105 30.995 1.00 69.38 105 ALA A CA 1
ATOM 844 C C . ALA A 1 105 ? -5.143 -2.721 30.738 1.00 69.38 105 ALA A C 1
ATOM 846 O O . ALA A 1 105 ? -3.923 -2.640 30.614 1.00 69.38 105 ALA A O 1
ATOM 847 N N . GLY A 1 106 ? -5.930 -1.638 30.673 1.00 69.25 106 GLY A N 1
ATOM 848 C CA . GLY A 1 106 ? -5.426 -0.261 30.581 1.00 69.25 106 GLY A CA 1
ATOM 849 C C . GLY A 1 106 ? -4.891 0.167 29.208 1.00 69.25 106 GLY A C 1
ATOM 850 O O . GLY A 1 106 ? -4.183 1.170 29.122 1.00 69.25 106 GLY A O 1
ATOM 851 N N . TYR A 1 107 ? -5.201 -0.562 28.132 1.00 75.94 107 TYR A N 1
ATOM 852 C CA . TYR A 1 107 ? -4.744 -0.199 26.786 1.00 75.94 107 TYR A CA 1
ATOM 853 C C . TYR A 1 107 ? -5.597 0.918 26.167 1.00 75.94 107 TYR A C 1
ATOM 855 O O . TYR A 1 107 ? -6.825 0.865 26.207 1.00 75.94 107 TYR A O 1
ATOM 863 N N . SER A 1 108 ? -4.948 1.913 25.552 1.00 77.50 108 SER A N 1
ATOM 864 C CA . SER A 1 108 ? -5.629 2.973 24.797 1.00 77.50 108 SER A CA 1
ATOM 865 C C . SER A 1 108 ? -6.027 2.512 23.389 1.00 77.50 108 SER A C 1
ATOM 867 O O . SER A 1 108 ? -5.370 1.659 22.784 1.00 77.50 108 SER A O 1
ATOM 869 N N . ALA A 1 109 ? -7.090 3.109 22.841 1.00 75.69 109 ALA A N 1
ATOM 870 C CA . ALA A 1 109 ? -7.556 2.849 21.477 1.00 75.69 109 ALA A CA 1
ATOM 871 C C . ALA A 1 109 ? -6.466 3.123 20.422 1.00 75.69 109 ALA A C 1
ATOM 873 O O . ALA A 1 109 ? -6.250 2.313 19.517 1.00 75.69 109 ALA A O 1
ATOM 874 N N . ASP A 1 110 ? -5.726 4.223 20.591 1.00 77.94 110 ASP A N 1
ATOM 875 C CA . ASP A 1 110 ? -4.620 4.615 19.710 1.00 77.94 110 ASP A CA 1
ATOM 876 C C . ASP A 1 110 ? -3.517 3.556 19.660 1.00 77.94 110 ASP A C 1
ATOM 878 O O . ASP A 1 110 ? -2.985 3.241 18.593 1.00 77.94 110 ASP A O 1
ATOM 882 N N . TRP A 1 111 ? -3.191 2.966 20.812 1.00 81.81 111 TRP A N 1
ATOM 883 C CA . TRP A 1 111 ? -2.157 1.943 20.909 1.00 81.81 111 TRP A CA 1
ATOM 884 C C . TRP A 1 111 ? -2.541 0.664 20.163 1.00 81.81 111 TRP A C 1
ATOM 886 O O . TRP A 1 111 ? -1.721 0.084 19.444 1.00 81.81 111 TRP A O 1
ATOM 896 N N . LEU A 1 112 ? -3.798 0.234 20.298 1.00 79.94 112 LEU A N 1
ATOM 897 C CA . LEU A 1 112 ? -4.295 -0.970 19.636 1.00 79.94 112 LEU A CA 1
ATOM 898 C C . LEU A 1 112 ? -4.334 -0.800 18.110 1.00 79.94 112 LEU A C 1
ATOM 900 O O . LEU A 1 112 ? -3.830 -1.657 17.379 1.00 79.94 112 LEU A O 1
ATOM 904 N N . LEU A 1 113 ? -4.866 0.329 17.630 1.00 83.62 113 LEU A N 1
ATOM 905 C CA . LEU A 1 113 ? -4.881 0.659 16.201 1.00 83.62 113 LEU A CA 1
ATOM 906 C C . LEU A 1 113 ? -3.460 0.796 15.639 1.00 83.62 113 LEU A C 1
ATOM 908 O O . LEU A 1 113 ? -3.188 0.322 14.532 1.00 83.62 113 LEU A O 1
ATOM 912 N N . GLY A 1 114 ? -2.543 1.380 16.414 1.00 85.06 114 GLY A N 1
ATOM 913 C CA . GLY A 1 114 ? -1.124 1.459 16.076 1.00 85.06 114 GLY A CA 1
ATOM 914 C C . GLY A 1 114 ? -0.493 0.079 15.890 1.00 85.06 114 GLY A C 1
ATOM 915 O O . GLY A 1 114 ? 0.152 -0.165 14.873 1.00 85.06 114 GLY A O 1
ATOM 916 N N . CYS A 1 115 ? -0.740 -0.864 16.804 1.00 85.38 115 CYS A N 1
ATOM 917 C CA . CYS A 1 115 ? -0.215 -2.230 16.684 1.00 85.38 115 CYS A CA 1
ATOM 918 C C . CYS A 1 115 ? -0.723 -2.946 15.419 1.00 85.38 115 CYS A C 1
ATOM 920 O O . CYS A 1 115 ? 0.055 -3.604 14.721 1.00 85.38 115 CYS A O 1
ATOM 922 N N . LYS A 1 116 ? -2.009 -2.779 15.081 1.00 87.31 116 LYS A N 1
ATOM 923 C CA . LYS A 1 116 ? -2.591 -3.325 13.843 1.00 87.31 116 LYS A CA 1
ATOM 924 C C . LYS A 1 116 ? -1.962 -2.716 12.598 1.00 87.31 116 LYS A C 1
ATOM 926 O O . LYS A 1 116 ? -1.591 -3.448 11.680 1.00 87.31 116 LYS A O 1
ATOM 931 N N . TRP A 1 117 ? -1.789 -1.396 12.593 1.00 90.81 117 TRP A N 1
ATOM 932 C CA . TRP A 1 117 ? -1.133 -0.692 11.496 1.00 90.81 117 TRP A CA 1
ATOM 933 C C . TRP A 1 117 ? 0.301 -1.194 11.284 1.00 90.81 117 TRP A C 1
ATOM 935 O O . TRP A 1 117 ? 0.657 -1.567 10.166 1.00 90.81 117 TRP A O 1
ATOM 945 N N . VAL A 1 118 ? 1.095 -1.315 12.357 1.00 91.50 118 VAL A N 1
ATOM 946 C CA . VAL A 1 118 ? 2.463 -1.858 12.276 1.00 91.50 118 VAL A CA 1
ATOM 947 C C . VAL A 1 118 ? 2.447 -3.294 11.734 1.00 91.50 118 VAL A C 1
ATOM 949 O O . VAL A 1 118 ? 3.276 -3.637 10.893 1.00 91.50 118 VAL A O 1
ATOM 952 N N . SER A 1 119 ? 1.487 -4.132 12.142 1.00 90.12 119 SER A N 1
ATOM 953 C CA . SER A 1 119 ? 1.344 -5.500 11.609 1.00 90.12 119 SER A CA 1
ATOM 954 C C . SER A 1 119 ? 1.084 -5.522 10.103 1.00 90.12 119 SER A C 1
ATOM 956 O O . SER A 1 119 ? 1.675 -6.335 9.385 1.00 90.12 119 SER A O 1
ATOM 958 N N . MET A 1 120 ? 0.254 -4.607 9.595 1.00 90.81 120 MET A N 1
ATOM 959 C CA . MET A 1 120 ? 0.036 -4.462 8.154 1.00 90.81 120 MET A CA 1
ATOM 960 C C . MET A 1 120 ? 1.296 -3.978 7.428 1.00 90.81 120 MET A C 1
ATOM 962 O O . MET A 1 120 ? 1.601 -4.501 6.358 1.00 90.81 120 MET A O 1
ATOM 966 N N . MET A 1 121 ? 2.062 -3.050 8.017 1.00 93.38 121 MET A N 1
ATOM 967 C CA . MET A 1 121 ? 3.329 -2.582 7.435 1.00 93.38 121 MET A CA 1
ATOM 968 C C . MET A 1 121 ? 4.350 -3.708 7.317 1.00 93.38 121 MET A C 1
ATOM 970 O O . MET A 1 121 ? 4.946 -3.887 6.258 1.00 93.38 121 MET A O 1
ATOM 974 N N . VAL A 1 122 ? 4.518 -4.514 8.367 1.00 92.88 122 VAL A N 1
ATOM 975 C CA . VAL A 1 122 ? 5.438 -5.662 8.341 1.00 92.88 122 VAL A CA 1
ATOM 976 C C . VAL A 1 122 ? 5.057 -6.640 7.231 1.00 92.88 122 VAL A C 1
ATOM 978 O O . VAL A 1 122 ? 5.921 -7.110 6.495 1.00 92.88 122 VAL A O 1
ATOM 981 N N . GLN A 1 123 ? 3.766 -6.916 7.054 1.00 92.50 123 GLN A N 1
ATOM 982 C CA . GLN A 1 123 ? 3.297 -7.797 5.982 1.00 92.50 123 GLN A CA 1
ATOM 983 C C . GLN A 1 123 ? 3.505 -7.197 4.591 1.00 92.50 123 GLN A C 1
ATOM 985 O O . GLN A 1 123 ? 3.899 -7.923 3.682 1.00 92.50 123 GLN A O 1
ATOM 990 N N . ALA A 1 124 ? 3.285 -5.892 4.423 1.00 93.75 124 ALA A N 1
ATOM 991 C CA . ALA A 1 124 ? 3.559 -5.198 3.168 1.00 93.75 124 ALA A CA 1
ATOM 992 C C . ALA A 1 124 ? 5.051 -5.247 2.810 1.00 93.75 124 ALA A C 1
ATOM 994 O O . ALA A 1 124 ? 5.396 -5.547 1.671 1.00 93.75 124 ALA A O 1
ATOM 995 N N . VAL A 1 125 ? 5.937 -5.041 3.790 1.00 94.69 125 VAL A N 1
ATOM 996 C CA . VAL A 1 125 ? 7.392 -5.158 3.608 1.00 94.69 125 VAL A CA 1
ATOM 997 C C . VAL A 1 125 ? 7.796 -6.590 3.249 1.00 94.69 125 VAL A C 1
ATOM 999 O O . VAL A 1 125 ? 8.630 -6.778 2.369 1.00 94.69 125 VAL A O 1
ATOM 1002 N N . LEU A 1 126 ? 7.194 -7.604 3.876 1.00 94.38 126 LEU A N 1
ATOM 1003 C CA . LEU A 1 126 ? 7.444 -9.012 3.540 1.00 94.38 126 LEU A CA 1
ATOM 1004 C C . LEU A 1 126 ? 6.964 -9.380 2.130 1.00 94.38 126 LEU A C 1
ATOM 1006 O O . LEU A 1 126 ? 7.644 -10.116 1.420 1.00 94.38 126 LEU A O 1
ATOM 1010 N N . LEU A 1 127 ? 5.805 -8.872 1.707 1.00 94.38 127 LEU A N 1
ATOM 1011 C CA . LEU A 1 127 ? 5.316 -9.071 0.340 1.00 94.38 127 LEU A CA 1
ATOM 1012 C C . LEU A 1 127 ? 6.202 -8.332 -0.670 1.00 94.38 127 LEU A C 1
ATOM 1014 O O . LEU A 1 127 ? 6.598 -8.918 -1.674 1.00 94.38 127 LEU A O 1
ATOM 1018 N N . GLY A 1 128 ? 6.580 -7.087 -0.375 1.00 94.31 128 GLY A N 1
ATOM 1019 C CA . GLY A 1 128 ? 7.492 -6.302 -1.206 1.00 94.31 128 GLY A CA 1
ATOM 1020 C C . GLY A 1 128 ? 8.876 -6.944 -1.335 1.00 94.31 128 GLY A C 1
ATOM 1021 O O . GLY A 1 128 ? 9.437 -6.979 -2.429 1.00 94.31 128 GLY A O 1
ATOM 1022 N N . SER A 1 129 ? 9.413 -7.529 -0.259 1.00 94.88 129 SER A N 1
ATOM 1023 C CA . SER A 1 129 ? 10.698 -8.236 -0.308 1.00 94.88 129 SER A CA 1
ATOM 1024 C C . SER A 1 129 ? 10.619 -9.532 -1.116 1.00 94.88 129 SER A C 1
ATOM 1026 O O . SER A 1 129 ? 11.549 -9.840 -1.861 1.00 94.88 129 SER A O 1
ATOM 1028 N N . ALA A 1 130 ? 9.489 -10.243 -1.064 1.00 94.62 130 ALA A N 1
ATOM 1029 C CA . ALA A 1 130 ? 9.236 -11.403 -1.917 1.00 94.62 130 ALA A CA 1
ATOM 1030 C C . ALA A 1 130 ? 9.141 -11.043 -3.411 1.00 94.62 130 ALA A C 1
ATOM 1032 O O . ALA A 1 130 ? 9.375 -11.901 -4.261 1.00 94.62 130 ALA A O 1
ATOM 1033 N N . MET A 1 131 ? 8.835 -9.784 -3.740 1.00 94.69 131 MET A N 1
ATOM 1034 C CA . MET A 1 131 ? 8.746 -9.293 -5.119 1.00 94.69 131 MET A CA 1
ATOM 1035 C C . MET A 1 131 ? 10.110 -8.890 -5.717 1.00 94.69 131 MET A C 1
ATOM 1037 O O . MET A 1 131 ? 10.282 -8.932 -6.935 1.00 94.69 131 MET A O 1
ATOM 1041 N N . LEU A 1 132 ? 11.112 -8.562 -4.888 1.00 93.75 132 LEU A N 1
ATOM 1042 C CA . LEU A 1 132 ? 12.459 -8.150 -5.324 1.00 93.75 132 LEU A CA 1
ATOM 1043 C C . LEU A 1 132 ? 13.153 -9.078 -6.344 1.00 93.75 132 LEU A C 1
ATOM 1045 O O . LEU A 1 132 ? 13.699 -8.554 -7.320 1.00 93.75 132 LEU A O 1
ATOM 1049 N N . PRO A 1 133 ? 13.162 -10.421 -6.192 1.00 94.50 133 PRO A N 1
ATOM 1050 C CA . PRO A 1 133 ? 13.816 -11.289 -7.175 1.00 94.50 133 PRO A CA 1
ATOM 1051 C C . PRO A 1 133 ? 13.213 -11.158 -8.582 1.00 94.50 133 PRO A C 1
ATOM 1053 O O . PRO A 1 133 ? 13.919 -11.345 -9.573 1.00 94.50 133 PRO A O 1
ATOM 1056 N N . TYR A 1 134 ? 11.935 -10.787 -8.692 1.00 93.94 134 TYR A N 1
ATOM 1057 C CA . TYR A 1 134 ? 11.258 -10.602 -9.975 1.00 93.94 134 TYR A CA 1
ATOM 1058 C C . TYR A 1 134 ? 11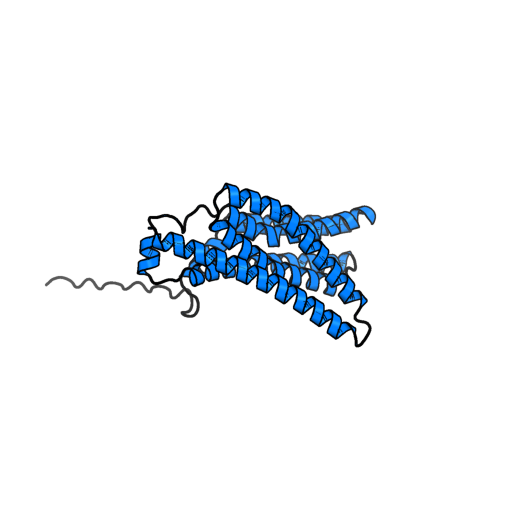.633 -9.275 -10.645 1.00 93.94 134 TYR A C 1
ATOM 1060 O O . TYR A 1 134 ? 11.825 -9.253 -11.862 1.00 93.94 134 TYR A O 1
ATOM 1068 N N . ALA A 1 135 ? 11.834 -8.202 -9.872 1.00 92.81 135 ALA A N 1
ATOM 1069 C CA . ALA A 1 135 ? 12.375 -6.940 -10.389 1.00 92.81 135 ALA A CA 1
ATOM 1070 C C . ALA A 1 135 ? 13.790 -7.138 -10.963 1.00 92.81 135 ALA A C 1
ATOM 1072 O O . ALA A 1 135 ? 14.098 -6.693 -12.072 1.00 92.81 135 ALA A O 1
ATOM 1073 N N . LEU A 1 136 ? 14.633 -7.907 -10.263 1.00 93.12 136 LEU A N 1
ATOM 1074 C CA . LEU A 1 136 ? 15.966 -8.264 -10.755 1.00 93.12 136 LEU A CA 1
ATOM 1075 C C . LEU A 1 136 ? 15.898 -9.116 -12.033 1.00 93.12 136 LEU A C 1
ATOM 1077 O O . LEU A 1 136 ? 16.652 -8.893 -12.981 1.00 93.12 136 LEU A O 1
ATOM 1081 N N . ALA A 1 137 ? 14.968 -10.069 -12.101 1.00 92.25 137 ALA A N 1
ATOM 1082 C CA . ALA A 1 137 ? 14.760 -10.866 -13.306 1.00 92.25 137 ALA A CA 1
ATOM 1083 C C . ALA A 1 137 ? 14.320 -10.005 -14.507 1.00 92.25 137 ALA A C 1
ATOM 1085 O O . ALA A 1 137 ? 14.784 -10.237 -15.627 1.00 92.25 137 ALA A O 1
ATOM 1086 N N . ARG A 1 138 ? 13.484 -8.976 -14.306 1.00 91.69 138 ARG A N 1
ATOM 1087 C CA . ARG A 1 138 ? 13.096 -8.026 -15.371 1.00 91.69 138 ARG A CA 1
ATOM 1088 C C . ARG A 1 138 ? 14.260 -7.165 -15.853 1.00 91.69 138 ARG A C 1
ATOM 1090 O O . ARG A 1 138 ? 14.353 -6.927 -17.062 1.00 91.69 138 ARG A O 1
ATOM 1097 N N . TYR A 1 139 ? 15.155 -6.765 -14.950 1.00 92.31 139 TYR A N 1
ATOM 1098 C CA . TYR A 1 139 ? 16.399 -6.076 -15.301 1.00 92.31 139 TYR A CA 1
ATOM 1099 C C . TYR A 1 139 ? 17.239 -6.920 -16.272 1.00 92.31 139 TYR A C 1
ATOM 1101 O O . TYR A 1 139 ? 17.553 -6.462 -17.370 1.00 92.31 139 TYR A O 1
ATOM 1109 N N . TYR A 1 140 ? 17.508 -8.187 -15.940 1.00 89.56 140 TYR A N 1
ATOM 1110 C CA . TYR A 1 140 ? 18.342 -9.050 -16.788 1.00 89.56 140 TYR A CA 1
ATOM 1111 C C . TYR A 1 140 ? 17.666 -9.506 -18.085 1.00 89.56 140 TYR A C 1
ATOM 1113 O O . TYR 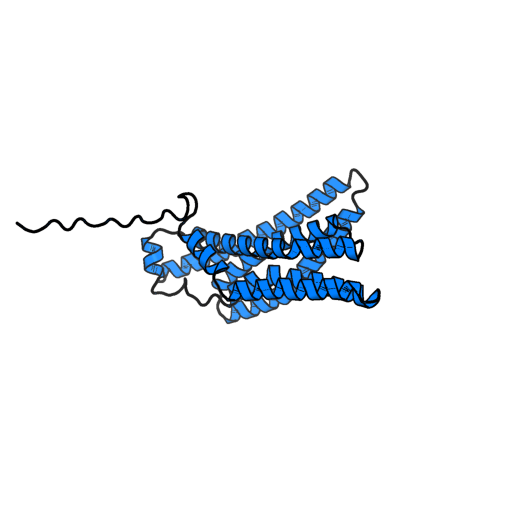A 1 140 ? 18.321 -9.599 -19.119 1.00 89.56 140 TYR A O 1
ATOM 1121 N N . THR A 1 141 ? 16.365 -9.798 -18.055 1.00 84.94 141 THR A N 1
ATOM 1122 C CA . THR A 1 141 ? 15.646 -10.318 -19.236 1.00 84.94 141 THR A CA 1
ATOM 1123 C C . THR A 1 141 ? 15.193 -9.226 -20.195 1.00 84.94 141 THR A C 1
ATOM 1125 O O . THR A 1 141 ? 14.931 -9.502 -21.364 1.00 84.94 141 THR A O 1
ATOM 1128 N N . GLY A 1 142 ? 15.054 -7.988 -19.718 1.00 78.00 142 GLY A N 1
ATOM 1129 C CA . GLY A 1 142 ? 14.477 -6.920 -20.519 1.00 78.00 142 GLY A CA 1
ATOM 1130 C C . GLY A 1 142 ? 15.176 -5.579 -20.489 1.00 78.00 142 GLY A C 1
ATOM 1131 O O . GLY A 1 142 ? 14.640 -4.666 -21.112 1.00 78.00 142 GLY A O 1
ATOM 1132 N N . GLY A 1 143 ? 16.299 -5.435 -19.788 1.00 80.94 143 GLY A N 1
ATOM 1133 C CA . GLY A 1 143 ? 17.025 -4.167 -19.722 1.00 80.94 143 GLY A CA 1
ATOM 1134 C C . GLY A 1 143 ? 16.189 -3.024 -19.145 1.00 80.94 143 GLY A C 1
ATOM 1135 O O . GLY A 1 143 ? 16.377 -1.876 -19.536 1.00 80.94 143 GLY A O 1
ATOM 1136 N N . VAL A 1 144 ? 15.223 -3.332 -18.271 1.00 87.94 144 VAL A N 1
ATOM 1137 C CA . VAL A 1 144 ? 14.447 -2.292 -17.583 1.00 87.94 144 VAL A CA 1
ATOM 1138 C C . VAL A 1 144 ? 15.354 -1.588 -16.583 1.00 87.94 144 VAL A C 1
ATOM 1140 O O . VAL A 1 144 ? 16.224 -2.222 -16.002 1.00 87.94 144 VAL A O 1
ATOM 1143 N N . ASP A 1 145 ? 15.162 -0.292 -16.366 1.00 90.19 145 ASP A N 1
ATOM 1144 C CA . ASP A 1 145 ? 15.907 0.456 -15.355 1.00 90.19 145 ASP A CA 1
ATOM 1145 C C . ASP A 1 145 ? 15.566 -0.045 -13.938 1.00 90.19 145 ASP A C 1
ATOM 1147 O O . ASP A 1 145 ? 14.473 0.199 -13.419 1.00 90.19 145 ASP A O 1
ATOM 1151 N N . LEU A 1 146 ? 16.523 -0.737 -13.310 1.00 90.94 146 LEU A N 1
ATOM 1152 C CA . LEU A 1 146 ? 16.377 -1.296 -11.966 1.00 90.94 146 LEU A CA 1
ATOM 1153 C C . LEU A 1 146 ? 16.172 -0.212 -10.904 1.00 90.94 146 LEU A C 1
ATOM 1155 O O . LEU A 1 146 ? 15.412 -0.426 -9.962 1.00 90.94 146 LEU A O 1
ATOM 1159 N N . VAL A 1 147 ? 16.821 0.947 -11.040 1.00 90.25 147 VAL A N 1
ATOM 1160 C CA . VAL A 1 147 ? 16.686 2.043 -10.070 1.00 90.25 147 VAL A CA 1
ATOM 1161 C C . VAL A 1 147 ? 15.258 2.567 -10.106 1.00 90.25 147 VAL A C 1
ATOM 1163 O O . VAL A 1 147 ? 14.619 2.683 -9.060 1.00 90.25 147 VAL A O 1
ATOM 1166 N N . LYS A 1 148 ? 14.720 2.786 -11.310 1.00 88.62 148 LYS A N 1
ATOM 1167 C CA . LYS A 1 148 ? 13.321 3.181 -11.494 1.00 88.62 148 LYS A CA 1
ATOM 1168 C C . LYS A 1 148 ? 12.352 2.150 -10.912 1.00 88.62 148 LYS A C 1
ATOM 1170 O O . LYS A 1 148 ? 11.411 2.539 -10.219 1.00 88.62 148 LYS A O 1
ATOM 1175 N N . GLU A 1 149 ? 12.578 0.857 -11.163 1.00 90.62 149 GLU A N 1
ATOM 1176 C CA . GLU A 1 149 ? 11.722 -0.203 -10.613 1.00 90.62 149 GLU A CA 1
ATOM 1177 C C . GLU A 1 149 ? 11.743 -0.213 -9.079 1.00 90.62 149 GLU A C 1
ATOM 1179 O O . GLU A 1 149 ? 10.684 -0.213 -8.451 1.00 90.62 149 GLU A O 1
ATOM 1184 N N . LEU A 1 150 ? 12.929 -0.143 -8.469 1.00 92.12 150 LEU A N 1
ATOM 1185 C CA . LEU A 1 150 ? 13.079 -0.128 -7.012 1.00 92.12 150 LEU A CA 1
ATOM 1186 C C . LEU A 1 150 ? 12.486 1.133 -6.375 1.00 92.12 150 LEU A C 1
ATOM 1188 O O . LEU A 1 150 ? 11.886 1.047 -5.305 1.00 92.12 150 LEU A O 1
ATOM 1192 N N . MET A 1 151 ? 12.600 2.291 -7.030 1.00 89.88 151 MET A N 1
ATOM 1193 C CA . MET A 1 151 ? 11.965 3.525 -6.562 1.00 89.88 151 MET A CA 1
ATOM 1194 C C . MET A 1 151 ? 10.441 3.415 -6.583 1.00 89.88 151 MET A C 1
ATOM 1196 O O . MET A 1 151 ? 9.798 3.766 -5.597 1.00 89.88 151 MET A O 1
ATOM 1200 N N . MET A 1 152 ? 9.857 2.895 -7.666 1.00 90.19 152 MET A N 1
ATOM 1201 C CA . MET A 1 152 ? 8.410 2.663 -7.736 1.00 90.19 152 MET A CA 1
ATOM 1202 C C . MET A 1 152 ? 7.949 1.657 -6.678 1.00 90.19 152 MET A C 1
ATOM 1204 O O . MET A 1 152 ? 6.982 1.927 -5.972 1.00 90.19 152 MET A O 1
ATOM 1208 N N . MET A 1 153 ? 8.671 0.544 -6.508 1.00 92.69 153 MET A N 1
ATOM 1209 C CA . MET A 1 153 ? 8.401 -0.433 -5.445 1.00 92.69 153 MET A CA 1
ATOM 1210 C C . MET A 1 153 ? 8.455 0.207 -4.054 1.00 92.69 153 MET A C 1
ATOM 1212 O O . MET A 1 153 ? 7.559 -0.013 -3.242 1.00 92.69 153 MET A O 1
ATOM 1216 N N . GLY A 1 154 ? 9.478 1.020 -3.782 1.00 91.88 154 GLY A N 1
ATOM 1217 C CA . GLY A 1 154 ? 9.633 1.719 -2.506 1.00 91.88 154 GLY A CA 1
ATOM 1218 C C . GLY A 1 154 ? 8.475 2.672 -2.220 1.00 91.88 154 GLY A C 1
ATOM 1219 O O . GLY A 1 154 ? 7.927 2.660 -1.118 1.00 91.88 154 GLY A O 1
ATOM 1220 N N . TRP A 1 155 ? 8.049 3.442 -3.223 1.00 89.50 155 TRP A N 1
ATOM 1221 C CA . TRP A 1 155 ? 6.896 4.332 -3.094 1.00 89.50 155 TRP A CA 1
ATOM 1222 C C . TRP A 1 155 ? 5.573 3.584 -2.940 1.00 89.50 155 TRP A C 1
ATOM 1224 O O . TRP A 1 155 ? 4.732 4.027 -2.163 1.00 89.50 155 TRP A O 1
ATOM 1234 N N . MET A 1 156 ? 5.398 2.440 -3.606 1.00 91.19 156 MET A N 1
ATOM 1235 C CA . MET A 1 156 ? 4.224 1.586 -3.406 1.00 91.19 156 MET A CA 1
ATOM 1236 C C . MET A 1 156 ? 4.168 1.061 -1.971 1.00 91.19 156 MET A C 1
ATOM 1238 O O . MET A 1 156 ? 3.143 1.200 -1.314 1.00 91.19 156 MET A O 1
ATOM 1242 N N . VAL A 1 157 ? 5.278 0.535 -1.439 1.00 93.12 157 VAL A N 1
ATOM 1243 C CA . VAL A 1 157 ? 5.351 0.090 -0.034 1.00 93.12 157 VAL A CA 1
ATOM 1244 C C . VAL A 1 157 ? 5.084 1.252 0.927 1.00 93.12 157 VAL A C 1
ATOM 1246 O O . VAL A 1 157 ? 4.384 1.072 1.921 1.00 93.12 157 VAL A O 1
ATOM 1249 N N . PHE A 1 158 ? 5.573 2.455 0.620 1.00 90.56 158 PHE A N 1
ATOM 1250 C CA . PHE A 1 158 ? 5.259 3.654 1.397 1.00 90.56 158 PHE A CA 1
ATOM 1251 C C . PHE A 1 158 ? 3.765 4.025 1.327 1.00 90.56 158 PHE A C 1
ATOM 1253 O O . PHE A 1 158 ? 3.166 4.362 2.348 1.00 90.56 158 PHE A O 1
ATOM 1260 N N . GLY A 1 159 ? 3.133 3.894 0.156 1.00 89.62 159 GLY A N 1
ATOM 1261 C CA . GLY A 1 159 ? 1.696 4.104 -0.050 1.00 89.62 159 GLY A CA 1
ATOM 1262 C C . GLY A 1 159 ? 0.815 3.185 0.801 1.00 89.62 159 GLY A C 1
ATOM 1263 O O . GLY A 1 159 ? -0.247 3.607 1.278 1.00 89.62 159 GLY A O 1
ATOM 1264 N N . VAL A 1 160 ? 1.297 1.975 1.113 1.00 92.56 160 VAL A N 1
ATOM 1265 C CA . VAL A 1 160 ? 0.599 1.047 2.014 1.00 92.56 160 VAL A CA 1
ATOM 1266 C C . VAL A 1 160 ? 0.353 1.677 3.387 1.00 92.56 160 VAL A C 1
ATOM 1268 O O . VAL A 1 160 ? -0.690 1.405 3.978 1.00 92.56 160 VAL A O 1
ATOM 1271 N N . ALA A 1 161 ? 1.213 2.578 3.879 1.00 91.06 161 ALA A N 1
ATOM 1272 C CA . ALA A 1 161 ? 1.005 3.269 5.157 1.00 91.06 161 ALA A CA 1
ATOM 1273 C C . ALA A 1 161 ? -0.335 4.020 5.217 1.00 91.06 161 ALA A C 1
ATOM 1275 O O . ALA A 1 161 ? -1.064 3.904 6.209 1.00 91.06 161 ALA A O 1
ATOM 1276 N N . ALA A 1 162 ? -0.679 4.737 4.144 1.00 89.88 162 ALA A N 1
ATOM 1277 C CA . ALA A 1 162 ? -1.955 5.438 4.013 1.00 89.88 162 ALA A CA 1
ATOM 1278 C C . ALA A 1 162 ? -3.117 4.445 3.902 1.00 89.88 162 ALA A C 1
ATOM 1280 O O . ALA A 1 162 ? -4.111 4.565 4.619 1.00 89.88 162 ALA A O 1
ATOM 1281 N N . VAL A 1 163 ? -2.977 3.432 3.045 1.00 91.00 163 VAL A N 1
ATOM 1282 C CA . VAL A 1 163 ? -4.034 2.441 2.797 1.00 91.00 163 VAL A CA 1
ATOM 1283 C C . VAL A 1 163 ? -4.328 1.591 4.035 1.00 91.00 163 VAL A C 1
ATOM 1285 O O . VAL A 1 163 ? -5.488 1.301 4.313 1.00 91.00 163 VAL A O 1
ATOM 1288 N N . ALA A 1 164 ? -3.320 1.259 4.839 1.00 91.25 164 ALA A N 1
ATOM 1289 C CA . ALA A 1 164 ? -3.500 0.599 6.129 1.00 91.25 164 ALA A CA 1
ATOM 1290 C C . ALA A 1 164 ? -4.210 1.505 7.150 1.00 91.25 164 ALA A C 1
ATOM 1292 O O . ALA A 1 164 ? -5.036 1.026 7.925 1.00 91.25 164 ALA A O 1
ATOM 1293 N N . GLY A 1 165 ? -3.947 2.817 7.125 1.00 89.69 165 GLY A N 1
ATOM 1294 C CA . GLY A 1 165 ? -4.716 3.793 7.903 1.00 89.69 165 GLY A CA 1
ATOM 1295 C C . GLY A 1 165 ? -6.196 3.798 7.507 1.00 89.69 165 GLY A C 1
ATOM 1296 O O . GLY A 1 165 ? -7.071 3.716 8.371 1.00 89.69 165 GLY A O 1
ATOM 1297 N N . VAL A 1 166 ? -6.486 3.807 6.202 1.00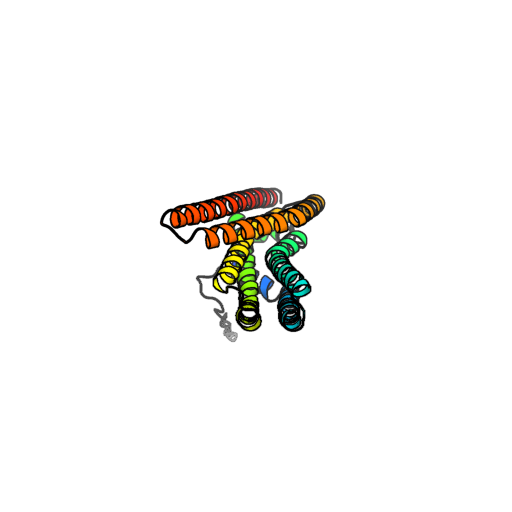 89.12 166 VAL A N 1
ATOM 1298 C CA . VAL A 1 166 ? -7.861 3.700 5.688 1.00 89.12 166 VAL A CA 1
ATOM 1299 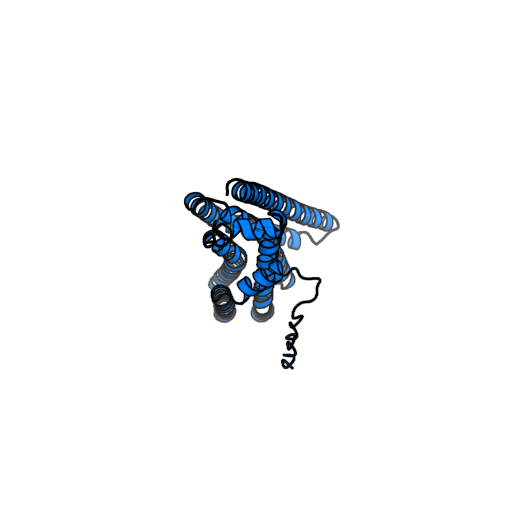C C . VAL A 1 166 ? -8.492 2.359 6.073 1.00 89.12 166 VAL A C 1
ATOM 1301 O O . VAL A 1 166 ? -9.638 2.332 6.516 1.00 89.12 166 VAL A O 1
ATOM 1304 N N . ALA A 1 167 ? -7.752 1.252 5.975 1.00 89.31 167 ALA A N 1
ATOM 1305 C CA . ALA A 1 167 ? -8.228 -0.068 6.376 1.00 89.31 167 ALA A CA 1
ATOM 1306 C C . ALA A 1 167 ? -8.629 -0.103 7.857 1.00 89.31 167 ALA A C 1
ATOM 1308 O O . ALA A 1 167 ? -9.700 -0.612 8.177 1.00 89.31 167 ALA A O 1
ATOM 1309 N N . ASN A 1 168 ? -7.824 0.488 8.746 1.00 87.25 168 ASN A N 1
ATOM 1310 C CA . ASN A 1 168 ? -8.161 0.639 10.164 1.00 87.25 168 ASN A CA 1
ATOM 1311 C C . ASN A 1 168 ? -9.442 1.458 10.363 1.00 87.25 168 ASN A C 1
ATOM 1313 O O . ASN A 1 168 ? -10.311 1.077 11.147 1.00 87.25 168 ASN A O 1
ATOM 1317 N N . TRP A 1 169 ? -9.600 2.557 9.622 1.00 85.31 169 TRP A N 1
ATOM 1318 C CA . TRP A 1 169 ? -10.824 3.354 9.674 1.00 85.31 169 TRP A CA 1
ATOM 1319 C C . TRP A 1 169 ? -12.052 2.549 9.219 1.00 85.31 169 TRP A C 1
ATOM 1321 O O . TRP A 1 169 ? -13.088 2.587 9.889 1.00 85.31 169 TRP A O 1
ATOM 1331 N N . MET A 1 170 ? -11.928 1.749 8.153 1.00 84.50 170 MET A N 1
ATOM 1332 C CA . MET A 1 170 ? -13.001 0.880 7.652 1.00 84.50 170 MET A CA 1
ATOM 1333 C C . MET A 1 170 ? -13.498 -0.119 8.703 1.00 84.50 170 MET A C 1
ATOM 1335 O O . MET A 1 170 ? -14.702 -0.374 8.757 1.00 84.50 170 MET A O 1
ATOM 1339 N N . MET A 1 171 ? -12.626 -0.622 9.585 1.00 82.25 171 MET A N 1
ATOM 1340 C CA . MET A 1 171 ? -13.032 -1.537 10.665 1.00 82.25 171 MET A CA 1
ATOM 1341 C C . MET A 1 171 ? -14.103 -0.913 11.575 1.00 82.25 171 MET A C 1
ATOM 1343 O O . MET A 1 171 ? -14.992 -1.606 12.058 1.00 82.25 171 MET A O 1
ATOM 1347 N N . THR A 1 172 ? -14.086 0.412 11.744 1.00 80.00 172 THR A N 1
ATOM 1348 C CA . THR A 1 172 ? -15.057 1.148 12.578 1.00 80.00 172 THR A CA 1
ATOM 1349 C C . THR A 1 172 ? -16.355 1.527 11.848 1.00 80.00 172 THR A C 1
ATOM 1351 O O . THR A 1 172 ? -17.270 2.117 12.435 1.00 80.00 172 THR A O 1
ATOM 1354 N N . MET A 1 173 ? -16.455 1.257 10.545 1.00 81.38 173 MET A N 1
ATOM 1355 C CA . MET A 1 173 ? -17.631 1.583 9.735 1.00 81.38 173 MET A CA 1
ATOM 1356 C C . MET A 1 173 ? -18.672 0.463 9.754 1.00 81.38 173 MET A C 1
ATOM 1358 O O . MET A 1 173 ? -18.342 -0.706 9.941 1.00 81.38 173 MET A O 1
ATOM 1362 N N . THR A 1 174 ? -19.931 0.823 9.485 1.00 84.50 174 THR A N 1
ATOM 1363 C CA . THR A 1 174 ? -20.989 -0.151 9.184 1.00 84.50 174 THR A CA 1
ATOM 1364 C C . THR A 1 174 ? -20.665 -0.908 7.897 1.00 84.50 174 THR A C 1
ATOM 1366 O O . THR A 1 174 ? -19.931 -0.407 7.043 1.00 84.50 174 THR A O 1
ATOM 1369 N N . VAL A 1 175 ? -21.263 -2.087 7.706 1.00 83.19 175 VAL A N 1
ATOM 1370 C CA . VAL A 1 175 ? -21.063 -2.908 6.495 1.00 83.19 175 VAL A CA 1
ATOM 1371 C C . VAL A 1 175 ? -21.321 -2.108 5.210 1.00 83.19 175 VAL A C 1
ATOM 1373 O O . VAL A 1 175 ? -20.521 -2.170 4.280 1.00 83.19 175 VAL A O 1
ATOM 1376 N N . SER A 1 176 ? -22.377 -1.286 5.173 1.00 81.88 176 SER A N 1
ATOM 1377 C CA . SER A 1 176 ? -22.671 -0.412 4.027 1.00 81.88 176 SER A CA 1
ATOM 1378 C C . SER A 1 176 ? -21.567 0.620 3.773 1.00 81.88 176 SER A C 1
ATOM 1380 O O . SER A 1 176 ? -21.154 0.805 2.629 1.00 81.88 176 SER A O 1
ATOM 1382 N N . GLY A 1 177 ? -21.032 1.237 4.831 1.00 84.25 177 GLY A N 1
ATOM 1383 C CA . GLY A 1 177 ? -19.893 2.152 4.738 1.00 84.25 177 GLY A CA 1
ATOM 1384 C C . GLY A 1 177 ? -18.620 1.461 4.243 1.00 84.25 177 GLY A C 1
ATOM 1385 O O . GLY A 1 177 ? -17.926 2.008 3.388 1.00 84.25 177 GLY A O 1
ATOM 1386 N N . ARG A 1 178 ? -18.354 0.228 4.701 1.00 85.56 178 ARG A N 1
ATOM 1387 C CA . ARG A 1 178 ? -17.211 -0.584 4.242 1.00 85.56 178 ARG A CA 1
ATOM 1388 C C . ARG A 1 178 ? -17.300 -0.893 2.747 1.00 85.56 178 ARG A C 1
ATOM 1390 O O . ARG A 1 178 ? -16.289 -0.798 2.058 1.00 85.56 178 ARG A O 1
ATOM 1397 N N . VAL A 1 179 ? -18.491 -1.216 2.234 1.00 85.12 179 VAL A N 1
ATOM 1398 C CA . VAL A 1 179 ? -18.699 -1.479 0.798 1.00 85.12 179 VAL A CA 1
ATOM 1399 C C . VAL A 1 179 ? -18.476 -0.214 -0.030 1.00 85.12 179 VAL A C 1
ATOM 1401 O O . VAL A 1 179 ? -17.726 -0.259 -1.003 1.00 85.12 179 VAL A O 1
ATOM 1404 N N . VAL A 1 180 ? -19.064 0.920 0.368 1.00 87.25 180 VAL A N 1
ATOM 1405 C CA . VAL A 1 180 ? -18.876 2.200 -0.341 1.00 87.25 180 VAL A CA 1
ATOM 1406 C C . VAL A 1 180 ? -17.401 2.597 -0.356 1.00 87.25 180 VAL A C 1
ATOM 1408 O O . VAL A 1 180 ? -16.867 2.922 -1.414 1.00 87.25 180 VAL A O 1
ATOM 1411 N N . MET A 1 181 ? -16.723 2.512 0.791 1.00 85.44 181 MET A N 1
ATOM 1412 C CA . MET A 1 181 ? -15.297 2.820 0.881 1.00 85.44 181 MET A CA 1
ATOM 1413 C C . MET A 1 181 ? -14.455 1.853 0.039 1.00 85.44 181 MET A C 1
ATOM 1415 O O . MET A 1 181 ? -13.557 2.289 -0.673 1.00 85.44 181 MET A O 1
ATOM 1419 N N . GLY A 1 182 ? -14.784 0.558 0.040 1.00 83.38 182 GLY A N 1
ATOM 1420 C CA . GLY A 1 182 ? -14.135 -0.432 -0.822 1.00 83.38 182 GLY A CA 1
ATOM 1421 C C . GLY A 1 182 ? -14.241 -0.076 -2.309 1.00 83.38 182 GLY A C 1
ATOM 1422 O O . GLY A 1 182 ? -13.235 -0.096 -3.014 1.00 83.38 182 GLY A O 1
ATOM 1423 N N . VAL A 1 183 ? -15.427 0.331 -2.778 1.00 85.06 183 VAL A N 1
ATOM 1424 C CA . VAL A 1 183 ? -15.634 0.778 -4.169 1.00 85.06 183 VAL A CA 1
ATOM 1425 C C . VAL A 1 183 ? -14.840 2.048 -4.478 1.00 85.06 183 VAL A C 1
ATOM 1427 O O . VAL A 1 183 ? -14.194 2.123 -5.522 1.00 85.06 183 VAL A O 1
ATOM 1430 N N . LEU A 1 184 ? -14.839 3.030 -3.572 1.00 87.38 184 LEU A N 1
ATOM 1431 C CA . LEU A 1 184 ? -14.046 4.252 -3.742 1.00 87.38 184 LEU A CA 1
ATOM 1432 C C . LEU A 1 184 ? -12.551 3.940 -3.862 1.00 87.38 184 LEU A C 1
ATOM 1434 O O . LEU A 1 184 ? -11.861 4.529 -4.692 1.00 87.38 184 LEU A O 1
ATOM 1438 N N . LEU A 1 185 ? -12.054 2.979 -3.087 1.00 86.12 185 LEU A N 1
ATOM 1439 C CA . LEU A 1 185 ? -10.647 2.588 -3.103 1.00 86.12 185 LEU A CA 1
ATOM 1440 C C . LEU A 1 185 ? -10.252 1.797 -4.349 1.00 86.12 185 LEU A C 1
ATOM 1442 O O . LEU A 1 185 ? -9.125 1.955 -4.815 1.00 86.12 185 LEU A O 1
ATOM 1446 N N . LEU A 1 186 ? -11.170 1.031 -4.948 1.00 81.50 186 LEU A N 1
ATOM 1447 C CA . LEU A 1 186 ? -10.938 0.407 -6.257 1.00 81.50 186 LEU A CA 1
ATOM 1448 C C . LEU A 1 186 ? -10.679 1.443 -7.361 1.00 81.50 186 LEU A C 1
ATOM 1450 O O . LEU A 1 186 ? -9.972 1.140 -8.317 1.00 81.50 186 LEU A O 1
ATOM 1454 N N . ILE A 1 187 ? -11.221 2.657 -7.225 1.00 85.25 187 ILE A N 1
ATOM 1455 C CA . ILE A 1 187 ? -10.975 3.772 -8.151 1.00 85.25 187 ILE A CA 1
ATOM 1456 C C . ILE A 1 187 ? -9.734 4.564 -7.723 1.00 85.25 187 ILE A C 1
ATOM 1458 O O . ILE A 1 187 ? -8.893 4.909 -8.553 1.00 85.25 187 ILE A O 1
ATOM 1462 N N . PHE A 1 188 ? -9.605 4.851 -6.428 1.00 84.81 188 PHE A N 1
ATOM 1463 C CA . PHE A 1 188 ? -8.556 5.724 -5.911 1.00 84.81 188 PHE A CA 1
ATOM 1464 C C . PHE A 1 188 ? -7.160 5.097 -5.982 1.00 84.81 188 PHE A C 1
ATOM 1466 O O . PHE A 1 188 ? -6.212 5.794 -6.333 1.00 84.81 188 PHE A O 1
ATOM 1473 N N . VAL A 1 189 ? -7.016 3.796 -5.699 1.00 85.38 189 VAL A N 1
ATOM 1474 C CA . VAL A 1 189 ? -5.702 3.127 -5.706 1.00 85.38 189 VAL A CA 1
ATOM 1475 C C . VAL A 1 189 ? -5.053 3.176 -7.099 1.00 85.38 189 VAL A C 1
ATOM 1477 O O . VAL A 1 189 ? -3.935 3.674 -7.190 1.00 85.38 189 VAL A O 1
ATOM 1480 N N . PRO A 1 190 ? -5.717 2.793 -8.210 1.00 84.06 190 PRO A N 1
ATOM 1481 C CA . PRO A 1 190 ? -5.127 2.938 -9.544 1.00 84.06 190 PRO A CA 1
ATOM 1482 C C . PRO A 1 190 ? -4.767 4.384 -9.918 1.00 84.06 190 PRO A C 1
ATOM 1484 O O . PRO A 1 190 ? -3.763 4.608 -10.592 1.00 84.06 190 PRO A O 1
ATOM 1487 N N . LEU A 1 191 ? -5.563 5.369 -9.482 1.00 85.31 191 LEU A N 1
ATOM 1488 C CA . LEU A 1 191 ? -5.267 6.788 -9.714 1.00 85.31 191 LEU A CA 1
ATOM 1489 C C . LEU A 1 191 ? -4.025 7.242 -8.941 1.00 85.31 191 LEU A C 1
ATOM 1491 O O . LEU A 1 191 ? -3.173 7.927 -9.506 1.00 85.31 191 LEU A O 1
ATOM 1495 N N . PHE A 1 192 ? -3.908 6.837 -7.675 1.00 84.25 192 PHE A N 1
ATOM 1496 C CA . PHE A 1 192 ? -2.730 7.078 -6.844 1.00 84.25 192 PHE A CA 1
ATOM 1497 C C . PHE A 1 192 ? -1.470 6.488 -7.492 1.00 84.25 192 PHE A C 1
ATOM 1499 O O . PHE A 1 192 ? -0.473 7.193 -7.634 1.00 84.25 192 PHE A O 1
ATOM 1506 N N . GLU A 1 193 ? -1.541 5.248 -7.978 1.00 83.50 193 GLU A N 1
ATOM 1507 C CA . GLU A 1 193 ? -0.419 4.579 -8.651 1.00 83.50 193 GLU A CA 1
ATOM 1508 C C . GLU A 1 193 ? -0.047 5.242 -9.982 1.00 83.50 193 GLU A C 1
ATOM 1510 O O . GLU A 1 193 ? 1.132 5.401 -10.305 1.00 83.50 193 GLU A O 1
ATOM 1515 N N . GLY A 1 194 ? -1.044 5.686 -10.752 1.00 84.19 194 GLY A N 1
ATOM 1516 C CA . GLY A 1 194 ? -0.818 6.447 -11.980 1.00 84.19 194 GLY A CA 1
ATOM 1517 C C . GLY A 1 194 ? -0.107 7.775 -11.714 1.00 84.19 194 GLY A C 1
ATOM 1518 O O . GLY A 1 194 ? 0.850 8.119 -12.412 1.00 84.19 194 GLY A O 1
ATOM 1519 N N . LEU A 1 195 ? -0.521 8.498 -10.669 1.00 84.00 195 LEU A N 1
ATOM 1520 C CA . LEU A 1 195 ? 0.144 9.725 -10.226 1.00 84.00 195 LEU A CA 1
ATOM 1521 C C . LEU A 1 195 ? 1.571 9.449 -9.741 1.00 84.00 195 LEU A C 1
ATOM 1523 O O . LEU A 1 195 ? 2.493 10.168 -10.126 1.00 84.00 195 LEU A O 1
ATOM 1527 N N . LEU A 1 196 ? 1.782 8.386 -8.963 1.00 83.62 196 LEU A N 1
ATOM 1528 C CA . LEU A 1 196 ? 3.107 7.950 -8.515 1.00 83.62 196 LEU A CA 1
ATOM 1529 C C . LEU A 1 196 ? 4.012 7.673 -9.722 1.00 83.62 196 LEU A C 1
ATOM 1531 O O . LEU A 1 196 ? 5.115 8.219 -9.807 1.00 83.62 196 LEU A O 1
ATOM 1535 N N . MET A 1 197 ? 3.521 6.925 -10.711 1.00 84.12 197 MET A N 1
ATOM 1536 C CA . MET A 1 197 ? 4.249 6.651 -11.949 1.00 84.12 197 MET A CA 1
ATOM 1537 C C . MET A 1 197 ? 4.630 7.929 -12.702 1.00 84.12 197 MET A C 1
ATOM 1539 O O . MET A 1 197 ? 5.772 8.047 -13.153 1.00 84.12 197 MET A O 1
ATOM 1543 N N . LEU A 1 198 ? 3.718 8.900 -12.809 1.00 83.56 198 LEU A N 1
ATOM 1544 C CA . LEU A 1 198 ? 4.014 10.204 -13.409 1.00 83.56 198 LEU A CA 1
ATOM 1545 C C . LEU A 1 198 ? 5.109 10.946 -12.636 1.00 83.56 198 LEU A C 1
ATOM 1547 O O . LEU A 1 198 ? 6.034 11.461 -13.263 1.00 83.56 198 LEU A O 1
ATOM 1551 N N . THR A 1 199 ? 5.060 10.948 -11.300 1.00 82.12 199 THR A N 1
ATOM 1552 C CA . THR A 1 199 ? 6.083 11.621 -10.481 1.00 82.12 199 THR A CA 1
ATOM 1553 C C . THR A 1 199 ? 7.458 10.970 -10.604 1.00 82.12 199 THR A C 1
ATOM 1555 O O . THR A 1 199 ? 8.445 11.680 -10.773 1.00 82.12 199 THR A O 1
ATOM 1558 N N . VAL A 1 200 ? 7.544 9.636 -10.611 1.00 83.38 200 VAL A N 1
ATOM 1559 C CA . VAL A 1 200 ? 8.822 8.931 -10.809 1.00 83.38 200 VAL A CA 1
ATOM 1560 C C . VAL A 1 200 ? 9.365 9.172 -12.219 1.00 83.38 200 VAL A C 1
ATOM 1562 O O . VAL A 1 200 ? 10.562 9.393 -12.384 1.00 83.38 200 VAL A O 1
ATOM 1565 N N . ASN A 1 201 ? 8.506 9.182 -13.242 1.00 83.31 201 ASN A N 1
ATOM 1566 C CA . ASN A 1 201 ? 8.927 9.495 -14.609 1.00 83.31 201 ASN A CA 1
ATOM 1567 C C . ASN A 1 201 ? 9.451 10.932 -14.734 1.00 83.31 201 ASN A C 1
ATOM 1569 O O . ASN A 1 201 ? 10.503 11.140 -15.335 1.00 83.31 201 ASN A O 1
ATOM 1573 N N . ALA A 1 202 ? 8.740 11.906 -14.157 1.00 80.06 202 ALA A N 1
ATOM 1574 C CA . ALA A 1 202 ? 9.157 13.306 -14.145 1.00 80.06 202 ALA A CA 1
ATOM 1575 C C . ALA A 1 202 ? 10.495 13.478 -13.416 1.00 80.06 202 ALA A C 1
ATOM 1577 O O . ALA A 1 202 ? 11.390 14.154 -13.917 1.00 80.06 202 ALA A O 1
ATOM 1578 N N . LEU A 1 203 ? 10.660 12.791 -12.285 1.00 77.94 203 LEU A N 1
ATOM 1579 C CA . LEU A 1 203 ? 11.897 12.790 -11.520 1.00 77.94 203 LEU A CA 1
ATOM 1580 C C . LEU A 1 203 ? 13.077 12.263 -12.344 1.00 77.94 203 LEU A C 1
ATOM 1582 O O . LEU A 1 203 ? 14.078 12.957 -12.470 1.00 77.94 203 LEU A O 1
ATOM 1586 N N . MET A 1 204 ? 12.950 11.082 -12.955 1.00 77.62 204 MET A N 1
ATOM 1587 C CA . MET A 1 204 ? 14.030 10.479 -13.752 1.00 77.62 204 MET A CA 1
ATOM 1588 C C . MET A 1 204 ? 14.367 11.284 -15.019 1.00 77.62 204 MET A C 1
ATOM 1590 O O . MET A 1 204 ? 15.484 11.197 -15.522 1.00 77.62 204 MET A O 1
ATOM 1594 N N . ALA A 1 205 ? 13.425 12.076 -15.538 1.00 76.81 205 ALA A N 1
ATOM 1595 C CA . ALA A 1 205 ? 13.672 12.994 -16.650 1.00 76.81 205 ALA A CA 1
ATOM 1596 C C . ALA A 1 205 ? 14.373 14.299 -16.209 1.00 76.81 205 ALA A C 1
ATOM 1598 O O . ALA A 1 205 ? 15.120 14.885 -16.992 1.00 76.81 205 ALA A O 1
ATOM 1599 N N . GLY A 1 206 ? 14.145 14.751 -14.969 1.00 66.12 206 GLY A N 1
ATOM 1600 C CA . GLY A 1 206 ? 14.633 16.026 -14.423 1.00 66.12 206 GLY A CA 1
ATOM 1601 C C . GLY A 1 206 ? 16.006 15.985 -13.735 1.00 66.12 206 GLY A C 1
ATOM 1602 O O . GLY A 1 206 ? 16.567 17.036 -13.424 1.00 66.12 206 GLY A O 1
ATOM 1603 N N . THR A 1 207 ? 16.611 14.810 -13.524 1.00 60.03 207 THR A N 1
ATOM 1604 C CA . THR A 1 207 ? 17.888 14.643 -12.786 1.00 60.03 207 THR A CA 1
ATOM 1605 C C . THR A 1 207 ? 19.145 15.220 -13.469 1.00 60.03 207 THR A C 1
ATOM 1607 O O . THR A 1 207 ? 20.255 15.005 -12.988 1.00 60.03 207 THR A O 1
ATOM 1610 N N . GLY A 1 208 ? 19.016 15.967 -14.571 1.00 56.12 208 GLY A N 1
ATOM 1611 C CA . GLY A 1 208 ? 20.141 16.521 -15.339 1.00 56.12 208 GLY A CA 1
ATOM 1612 C C . GLY A 1 208 ? 20.732 17.853 -14.841 1.00 56.12 208 GLY A C 1
ATOM 1613 O O . GLY A 1 208 ? 21.728 18.301 -15.404 1.00 56.12 208 GLY A O 1
ATOM 1614 N N . GLY A 1 209 ? 20.164 18.511 -13.819 1.00 58.50 209 GLY A N 1
ATOM 1615 C CA . GLY A 1 209 ? 20.641 19.828 -13.359 1.00 58.50 209 GLY A CA 1
ATOM 1616 C C . GLY A 1 209 ? 20.283 20.183 -11.910 1.00 58.50 209 GLY A C 1
ATOM 1617 O O . GLY A 1 209 ? 19.478 19.512 -11.275 1.00 58.50 209 GLY A O 1
ATOM 1618 N N . GLY A 1 210 ? 20.866 21.269 -11.379 1.00 58.38 210 GLY A N 1
ATOM 1619 C CA . GLY A 1 210 ? 20.708 21.707 -9.977 1.00 58.38 210 GLY A CA 1
ATOM 1620 C C . GLY A 1 210 ? 19.278 22.077 -9.541 1.00 58.38 210 GLY A C 1
ATOM 1621 O O . GLY A 1 210 ? 19.003 22.124 -8.345 1.00 58.38 210 GLY A O 1
ATOM 1622 N N . ALA A 1 211 ? 18.355 22.280 -10.488 1.00 62.06 211 ALA A N 1
ATOM 1623 C CA . ALA A 1 211 ? 16.917 22.404 -10.222 1.00 62.06 211 ALA A CA 1
ATOM 1624 C C . ALA A 1 211 ? 16.261 21.059 -9.835 1.00 62.06 211 ALA A C 1
ATOM 1626 O O . ALA A 1 211 ? 15.282 21.040 -9.091 1.00 62.06 211 ALA A O 1
ATOM 1627 N N . GLY A 1 212 ? 16.847 19.931 -10.253 1.00 71.50 212 GLY A N 1
ATOM 1628 C CA . GLY A 1 212 ? 16.291 18.594 -10.052 1.00 71.50 212 GLY A CA 1
ATOM 1629 C C . GLY A 1 212 ? 16.249 18.139 -8.590 1.00 71.50 212 GLY A C 1
ATOM 1630 O O . GLY A 1 212 ? 15.348 17.395 -8.217 1.00 71.50 212 GLY A O 1
ATOM 1631 N N . LEU A 1 213 ? 17.159 18.616 -7.726 1.00 71.12 213 LEU A N 1
ATOM 1632 C CA . LEU A 1 213 ? 17.104 18.296 -6.291 1.00 71.12 213 LEU A CA 1
ATOM 1633 C C . LEU A 1 213 ? 15.896 18.959 -5.617 1.00 71.12 213 LEU A C 1
ATOM 1635 O O . LEU A 1 213 ? 15.237 18.335 -4.791 1.00 71.12 213 LEU A O 1
ATOM 1639 N N . TRP A 1 214 ? 15.587 20.207 -5.971 1.00 78.62 214 TRP A N 1
ATOM 1640 C CA . TRP A 1 214 ? 14.435 20.912 -5.409 1.00 78.62 214 TRP A CA 1
ATOM 1641 C C . TRP A 1 214 ? 13.116 20.334 -5.910 1.00 78.62 214 TRP A C 1
ATOM 1643 O O . TRP A 1 214 ? 12.194 20.171 -5.115 1.00 78.62 214 TRP A O 1
ATOM 1653 N N . GLU A 1 215 ? 13.044 19.955 -7.186 1.00 76.38 215 GLU A N 1
ATOM 1654 C CA . GLU A 1 215 ? 11.894 19.235 -7.742 1.00 76.38 215 GLU A CA 1
ATOM 1655 C C . GLU A 1 215 ? 11.704 17.877 -7.056 1.00 76.38 215 GLU A C 1
ATOM 1657 O O . GLU A 1 215 ? 10.601 17.559 -6.613 1.00 76.38 215 GLU A O 1
ATOM 1662 N N . PHE A 1 216 ? 12.784 17.110 -6.873 1.00 74.50 216 PHE A N 1
ATOM 1663 C CA . PHE A 1 216 ? 12.759 15.860 -6.115 1.00 74.50 216 PHE A CA 1
ATOM 1664 C C . PHE A 1 216 ? 12.222 16.058 -4.697 1.00 74.50 216 PHE A C 1
ATOM 1666 O O . PHE A 1 216 ? 11.278 15.379 -4.293 1.00 74.50 216 PHE A O 1
ATOM 1673 N N . LEU A 1 217 ? 12.794 17.006 -3.949 1.00 80.88 217 LEU A N 1
ATOM 1674 C CA . LEU A 1 217 ? 12.371 17.299 -2.582 1.00 80.88 217 LEU A CA 1
ATOM 1675 C C . LEU A 1 217 ? 10.919 17.785 -2.530 1.00 80.88 217 LEU A C 1
ATOM 1677 O O . LEU A 1 217 ? 10.210 17.428 -1.594 1.00 80.88 217 LEU A O 1
ATOM 1681 N N . ALA A 1 218 ? 10.452 18.536 -3.531 1.00 83.69 218 ALA A N 1
ATOM 1682 C CA . ALA A 1 218 ? 9.063 18.974 -3.623 1.00 83.69 218 ALA A CA 1
ATOM 1683 C C . ALA A 1 218 ? 8.102 17.798 -3.854 1.00 83.69 218 ALA A C 1
ATOM 1685 O O . ALA A 1 218 ? 7.090 17.704 -3.159 1.00 83.69 218 ALA A O 1
ATOM 1686 N N . TYR A 1 219 ? 8.424 16.867 -4.761 1.00 81.62 219 TYR A N 1
ATOM 1687 C CA . TYR A 1 219 ? 7.613 15.662 -4.974 1.00 81.62 219 TYR A CA 1
ATOM 1688 C C . TYR A 1 219 ? 7.601 14.760 -3.739 1.00 81.62 219 TYR A C 1
ATOM 1690 O O . TYR A 1 219 ? 6.538 14.295 -3.329 1.00 81.62 219 TYR A O 1
ATOM 1698 N N . VAL A 1 220 ? 8.762 14.555 -3.111 1.00 82.31 220 VAL A N 1
ATOM 1699 C CA . VAL A 1 220 ? 8.874 13.812 -1.849 1.00 82.31 220 VAL A CA 1
ATOM 1700 C C . VAL A 1 220 ? 8.026 14.482 -0.770 1.00 82.31 220 VAL A C 1
ATOM 1702 O O . VAL A 1 220 ? 7.211 13.814 -0.143 1.00 82.31 220 VAL A O 1
ATOM 1705 N N . ALA A 1 221 ? 8.156 15.797 -0.579 1.00 86.25 221 ALA A N 1
ATOM 1706 C CA . ALA A 1 221 ? 7.390 16.540 0.416 1.00 86.25 221 ALA A CA 1
ATOM 1707 C C . ALA A 1 221 ? 5.882 16.469 0.146 1.00 86.25 221 ALA A C 1
ATOM 1709 O O . ALA A 1 221 ? 5.116 16.222 1.073 1.00 86.25 221 ALA A O 1
ATOM 1710 N N . MET A 1 222 ? 5.451 16.613 -1.109 1.00 85.88 222 MET A N 1
ATOM 1711 C CA . MET A 1 222 ? 4.048 16.477 -1.507 1.00 85.88 222 MET A CA 1
ATOM 1712 C C . MET A 1 222 ? 3.489 15.101 -1.130 1.00 85.88 222 MET A C 1
ATOM 1714 O O . MET A 1 222 ? 2.414 15.027 -0.535 1.00 85.88 222 MET A O 1
ATOM 1718 N N . TRP A 1 223 ? 4.219 14.019 -1.424 1.00 84.50 223 TRP A N 1
ATOM 1719 C CA . TRP A 1 223 ? 3.793 12.662 -1.076 1.00 84.50 223 TRP A CA 1
ATOM 1720 C C . TRP A 1 223 ? 3.812 12.410 0.429 1.00 84.50 223 TRP A C 1
ATOM 1722 O O . TRP A 1 223 ? 2.839 11.877 0.959 1.00 84.50 223 TRP A O 1
ATOM 1732 N N . LEU A 1 224 ? 4.868 12.831 1.131 1.00 86.12 224 LEU A N 1
ATOM 1733 C CA . LEU A 1 224 ? 4.970 12.712 2.587 1.00 86.12 224 LEU A CA 1
ATOM 1734 C C . LEU A 1 224 ? 3.832 13.459 3.290 1.00 86.12 224 LEU A C 1
ATOM 1736 O O . LEU A 1 224 ? 3.219 12.915 4.206 1.00 86.12 224 LEU A O 1
ATOM 1740 N N . VAL A 1 225 ? 3.519 14.678 2.844 1.00 88.12 225 VAL A N 1
ATOM 1741 C CA . VAL A 1 225 ? 2.422 15.480 3.395 1.00 88.12 225 VAL A CA 1
ATOM 1742 C C . VAL A 1 225 ? 1.075 14.861 3.034 1.00 88.12 225 VAL A C 1
ATOM 1744 O O . VAL A 1 225 ? 0.250 14.682 3.921 1.00 88.12 225 VAL A O 1
ATOM 1747 N N . GLY A 1 226 ? 0.846 14.485 1.775 1.00 84.56 226 GLY A N 1
ATOM 1748 C CA . GLY A 1 226 ? -0.425 13.897 1.341 1.00 84.56 226 GLY A CA 1
ATOM 1749 C C . GLY A 1 226 ? -0.745 12.586 2.063 1.00 84.56 226 GLY A C 1
ATOM 1750 O O . GLY A 1 226 ? -1.824 12.440 2.642 1.00 84.56 226 GLY A O 1
ATOM 1751 N N . ILE A 1 227 ? 0.216 11.657 2.091 1.00 85.12 227 ILE A N 1
ATOM 1752 C CA . ILE A 1 227 ? 0.088 10.371 2.791 1.00 85.12 227 ILE A CA 1
ATOM 1753 C C . ILE A 1 227 ? 0.016 10.589 4.301 1.00 85.12 227 ILE A C 1
ATOM 1755 O O . ILE A 1 227 ? -0.828 9.980 4.955 1.00 85.12 227 ILE A O 1
ATOM 1759 N N . GLY A 1 228 ? 0.842 11.480 4.855 1.00 85.19 228 GLY A N 1
ATOM 1760 C CA . GLY A 1 228 ? 0.853 11.792 6.283 1.00 85.19 228 GLY A CA 1
ATOM 1761 C C . GLY A 1 228 ? -0.467 12.388 6.770 1.00 85.19 228 GLY A C 1
ATOM 1762 O O . GLY A 1 228 ? -1.007 11.934 7.775 1.00 85.19 228 GLY A O 1
ATOM 1763 N N . VAL A 1 229 ? -1.031 13.351 6.037 1.00 86.31 229 VAL A N 1
ATOM 1764 C CA . VAL A 1 229 ? -2.332 13.960 6.354 1.00 86.31 229 VAL A CA 1
ATOM 1765 C C . VAL A 1 229 ? -3.447 12.922 6.264 1.00 86.31 229 VAL A C 1
ATOM 1767 O O . VAL A 1 229 ? -4.246 12.818 7.195 1.00 86.31 229 VAL A O 1
ATOM 1770 N N . LEU A 1 230 ? -3.483 12.119 5.194 1.00 85.31 230 LEU A N 1
ATOM 1771 C CA . LEU A 1 230 ? -4.484 11.060 5.043 1.00 85.31 230 LEU A CA 1
ATOM 1772 C C . LEU A 1 230 ? -4.378 10.025 6.171 1.00 85.31 230 LEU A C 1
ATOM 1774 O O . LEU A 1 230 ? -5.394 9.626 6.740 1.00 85.31 230 LEU A O 1
ATOM 1778 N N . PHE A 1 231 ? -3.157 9.623 6.521 1.00 86.81 231 PHE A N 1
ATOM 1779 C CA . PHE A 1 231 ? -2.882 8.696 7.612 1.00 86.81 231 PHE A CA 1
ATOM 1780 C C . PHE A 1 231 ? -3.368 9.246 8.958 1.00 86.81 231 PHE A C 1
ATOM 1782 O O . PHE A 1 231 ? -4.147 8.579 9.639 1.00 86.81 231 PHE A O 1
ATOM 1789 N N . VAL A 1 232 ? -2.968 10.469 9.323 1.00 85.75 232 VAL A N 1
ATOM 1790 C CA . VAL A 1 232 ? -3.372 11.105 10.590 1.00 85.75 232 VAL A CA 1
ATOM 1791 C C . VAL A 1 232 ? -4.889 11.271 10.653 1.00 85.75 232 VAL A C 1
ATOM 1793 O O . VAL A 1 232 ? -5.501 10.984 11.684 1.00 85.75 232 VAL A O 1
ATOM 1796 N N . PHE A 1 233 ? -5.518 11.677 9.549 1.00 87.56 233 PHE A N 1
ATOM 1797 C CA . PHE A 1 233 ? -6.970 11.776 9.464 1.00 87.56 233 PHE A CA 1
ATOM 1798 C C . PHE A 1 233 ? -7.644 10.416 9.701 1.00 87.56 233 PHE A C 1
ATOM 1800 O O . PHE A 1 233 ? -8.496 10.300 10.578 1.00 87.56 233 PHE A O 1
ATOM 1807 N N . CYS A 1 234 ? -7.227 9.358 9.002 1.00 86.75 234 CYS A N 1
ATOM 1808 C CA . CYS A 1 234 ? -7.846 8.039 9.160 1.00 86.75 234 CYS A CA 1
ATOM 1809 C C . CYS A 1 234 ? -7.626 7.450 10.560 1.00 86.75 234 CYS A C 1
ATOM 1811 O O . CYS A 1 234 ? -8.551 6.875 11.136 1.00 86.75 234 CYS A O 1
ATOM 1813 N N . MET A 1 235 ? -6.429 7.621 11.128 1.00 83.62 235 MET A N 1
ATOM 1814 C CA . MET A 1 235 ? -6.113 7.135 12.472 1.00 83.62 235 MET A CA 1
ATOM 1815 C C . MET A 1 235 ? -6.889 7.896 13.547 1.00 83.62 235 MET A C 1
ATOM 1817 O O . MET A 1 235 ? -7.455 7.259 14.429 1.00 83.62 235 MET A O 1
ATOM 1821 N N . SER A 1 236 ? -6.989 9.226 13.452 1.00 84.12 236 SER A N 1
ATOM 1822 C CA . SER A 1 236 ? -7.746 10.035 14.420 1.00 84.12 236 SER A CA 1
ATOM 1823 C C . SER A 1 236 ? -9.245 9.733 14.389 1.00 84.12 236 SER A C 1
ATOM 1825 O O . SER A 1 236 ? -9.858 9.565 15.444 1.00 84.12 236 SER A O 1
ATOM 1827 N N . VAL A 1 237 ? -9.837 9.591 13.198 1.00 83.81 237 VAL A N 1
ATOM 1828 C CA . VAL A 1 237 ? -11.255 9.229 13.063 1.00 83.81 237 VAL A CA 1
ATOM 1829 C C . VAL A 1 237 ? -11.502 7.794 13.542 1.00 83.81 237 VAL A C 1
ATOM 1831 O O . VAL A 1 237 ? -12.475 7.548 14.259 1.00 83.81 237 VAL A O 1
ATOM 1834 N N . GLY A 1 238 ? -10.619 6.854 13.189 1.00 80.19 238 GLY A N 1
ATOM 1835 C CA . GLY A 1 238 ? -10.685 5.472 13.665 1.00 80.19 238 GLY A CA 1
ATOM 1836 C C . GLY A 1 238 ? -10.600 5.383 15.191 1.00 80.19 238 GLY A C 1
ATOM 1837 O O . GLY A 1 238 ? -11.443 4.741 15.815 1.00 80.19 238 GLY A O 1
ATOM 1838 N N . ALA A 1 239 ? -9.646 6.088 15.800 1.00 80.19 239 ALA A N 1
ATOM 1839 C CA . ALA A 1 239 ? -9.454 6.121 17.245 1.00 80.19 239 ALA A CA 1
ATOM 1840 C C . ALA A 1 239 ? -10.631 6.751 17.991 1.00 80.19 239 ALA A C 1
ATOM 1842 O O . ALA A 1 239 ? -11.123 6.162 18.952 1.00 80.19 239 ALA A O 1
ATOM 1843 N N . ALA A 1 240 ? -11.134 7.898 17.522 1.00 81.00 240 ALA A N 1
ATOM 1844 C CA . ALA A 1 240 ? -12.284 8.565 18.131 1.00 81.00 240 ALA A CA 1
ATOM 1845 C C . ALA A 1 240 ? -13.519 7.655 18.151 1.00 81.00 240 ALA A C 1
ATOM 1847 O O . ALA A 1 240 ? -14.251 7.596 19.141 1.00 81.00 240 ALA A O 1
ATOM 1848 N N . LYS A 1 241 ? -13.733 6.902 17.067 1.00 78.00 241 LYS A N 1
ATOM 1849 C CA . LYS A 1 241 ? -14.856 5.971 16.980 1.00 78.00 241 LYS A CA 1
ATOM 1850 C C . LYS A 1 241 ? -14.643 4.723 17.836 1.00 78.00 241 LYS A C 1
ATOM 1852 O O . LYS A 1 241 ? -15.580 4.276 18.49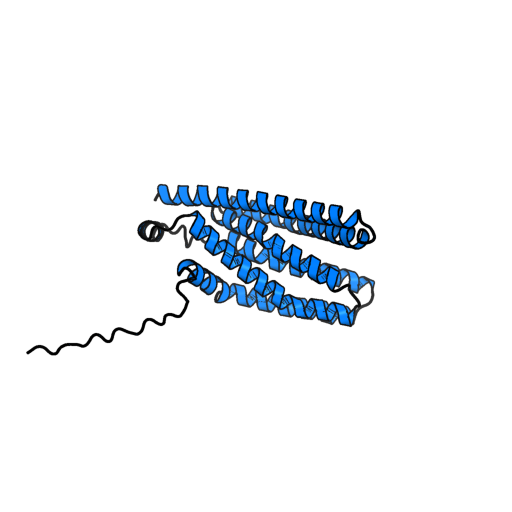5 1.00 78.00 241 LYS A O 1
ATOM 1857 N N . TYR A 1 242 ? -13.420 4.206 17.885 1.00 74.00 242 TYR A N 1
ATOM 1858 C CA . TYR A 1 242 ? -13.064 3.089 18.756 1.00 74.00 242 TYR A CA 1
ATOM 1859 C C . TYR A 1 242 ? -13.249 3.443 20.243 1.00 74.00 242 TYR A C 1
ATOM 1861 O O . TYR A 1 242 ? -13.858 2.675 20.984 1.00 74.00 242 TYR A O 1
ATOM 1869 N N . ASP A 1 243 ? -12.824 4.640 20.666 1.00 76.38 243 ASP A N 1
ATOM 1870 C CA . ASP A 1 243 ? -13.050 5.154 22.025 1.00 76.38 243 ASP A CA 1
ATOM 1871 C C . ASP A 1 243 ? -14.543 5.351 22.326 1.00 76.38 243 ASP A C 1
ATOM 1873 O O . ASP A 1 243 ? -15.012 5.005 23.408 1.00 76.38 243 ASP A O 1
ATOM 1877 N N . SER A 1 244 ? -15.330 5.834 21.356 1.00 73.12 244 SER A N 1
ATOM 1878 C CA . SER A 1 244 ? -16.782 5.955 21.537 1.00 73.12 244 SER A CA 1
ATOM 1879 C C . SER A 1 244 ? -17.456 4.603 21.791 1.00 73.12 244 SER A C 1
ATOM 1881 O O . SER A 1 244 ? -18.296 4.507 22.682 1.00 73.12 244 SER A O 1
ATOM 1883 N N . ASN A 1 245 ? -17.029 3.545 21.094 1.00 69.12 245 ASN A N 1
ATOM 1884 C CA . ASN A 1 245 ? -17.553 2.196 21.301 1.00 69.12 245 ASN A CA 1
ATOM 1885 C C . ASN A 1 245 ? -17.148 1.639 22.677 1.00 69.12 245 ASN A C 1
ATOM 1887 O O . ASN A 1 245 ? -17.971 1.022 23.343 1.00 69.12 245 ASN A O 1
ATOM 1891 N N . LEU A 1 246 ? -15.926 1.928 23.145 1.00 66.06 246 LEU A N 1
ATOM 1892 C CA . LEU A 1 246 ? -15.447 1.533 24.480 1.00 66.06 246 LEU A CA 1
ATOM 1893 C C . LEU A 1 246 ? -16.197 2.207 25.644 1.00 66.06 246 LEU A C 1
ATOM 1895 O O . LEU A 1 246 ? -16.145 1.713 26.771 1.00 66.06 246 LEU A O 1
ATOM 1899 N N . ARG A 1 247 ? -16.838 3.361 25.411 1.00 65.62 247 ARG A N 1
ATOM 1900 C CA . ARG A 1 247 ? -17.576 4.111 26.446 1.00 65.62 247 ARG A CA 1
ATOM 1901 C C . ARG A 1 247 ? -19.045 3.709 26.574 1.00 65.62 247 ARG A C 1
ATOM 1903 O O . ARG A 1 247 ? -19.638 4.011 27.605 1.00 65.62 247 ARG A O 1
ATOM 1910 N N . VAL A 1 248 ? -19.628 3.115 25.531 1.00 58.41 248 VAL A N 1
ATOM 1911 C CA . VAL A 1 248 ? -21.063 2.777 25.463 1.00 58.41 248 VAL A CA 1
ATOM 1912 C C . VAL A 1 248 ? -21.349 1.353 25.972 1.00 58.41 248 VAL A C 1
ATOM 1914 O O . VAL A 1 248 ? -22.475 1.097 26.390 1.00 58.41 248 VAL A O 1
ATOM 1917 N N . SER A 1 249 ? -20.338 0.471 26.002 1.00 51.56 249 SER A N 1
ATOM 1918 C CA . SER A 1 249 ? -20.362 -0.864 26.636 1.00 51.56 249 SER A CA 1
ATOM 1919 C C . SER A 1 249 ? -19.984 -0.827 28.118 1.00 51.56 249 SER A C 1
ATOM 1921 O O . SER A 1 249 ? -20.644 -1.514 28.924 1.00 51.56 249 SER A O 1
#